Protein AF-A0A7C2R190-F1 (afdb_monomer)

Sequence (238 aa):
MNPDLSAFLRHWPYEPGEIKARKIRDAQGEEKLQMRVDLGVLQMEMRGRPDGQRPFGYESYCDYHQARLERYVEEHGDGSGFVLSPEECSQLRLESLQYYYRYLSLYALADYGGVCRDTEHNLALFDLVRTYADEEEDRFLLEQYRPYVIMMHTRARAHLRLKDQEAHKALEDLIAGINRIQAFFEEMGQRSLSEECEEVALLREMAEEILRAVPQDPLGPLRDEMKAAVAREDYERA

Radius of gyration: 20.57 Å; Cα contacts (8 Å, |Δi|>4): 273; chains: 1; bounding box: 54×33×54 Å

Nearest PDB structures (foldseek):
  5mgx-assembly3_G  TM=4.218E-01  e=1.147E+00  Homo sapiens
  2yhc-assembly1_A  TM=4.557E-01  e=8.214E+00  Escherichia coli BL21(DE3)
  6xns-assembly2_E  TM=3.908E-01  e=7.829E+00  synthetic construct
  7ue2-assembly1_A  TM=3.391E-01  e=9.486E+00  synthetic construct

pLDDT: mean 91.92, std 11.65, range [36.28, 98.88]

Mean predicted aligned error: 5.35 Å

Solvent-accessible surface area (backbone atoms only — not comparable to full-atom values): 13296 Å² total; per-residue (Å²): 132,81,86,73,53,64,70,64,46,70,79,54,72,63,53,93,96,54,86,48,49,50,80,48,62,52,98,86,64,50,65,31,38,35,34,55,42,86,95,50,69,52,72,28,43,76,60,77,31,35,84,68,56,47,53,98,77,26,55,32,63,57,55,43,51,51,58,49,48,52,53,45,22,73,75,66,76,49,61,88,84,56,67,35,52,72,67,56,51,49,53,45,51,58,47,44,54,44,36,47,59,48,25,55,36,26,49,71,68,68,37,27,71,57,19,33,56,36,30,52,50,42,52,54,42,44,53,51,35,48,74,23,35,69,50,72,67,63,29,48,68,57,56,81,49,46,50,55,43,47,38,54,27,28,53,24,50,25,52,53,27,48,75,71,70,33,58,69,59,18,46,52,44,36,49,52,38,43,52,51,44,42,49,51,24,48,75,70,72,38,53,75,57,45,77,73,31,64,49,48,52,54,46,50,53,54,46,52,53,51,61,69,74,45,76,65,87,90,45,54,69,60,54,52,50,44,47,54,75,58,55,79,78,71,80,87,85,120

Secondary structure (DSSP, 8-state):
-----HHHHHTS---TT---EEEEE-TTS-EEEEEEETTEEEEEESSSSTT---GGGSSSHHHHHHHHHHHHHHHHSSSTT--B-HHHHHHHHHHHHHHHHHHHHHHHTT-HHHHHHHHHHHHHHHHHHHHHBSSHHHHHHTGGGHHHHHHHHHHHHHHHHHHTT-HHHHHHHHHHHHHHHHHHHHHTT-HHHHHS-HHHHHHHHHHHHHHHHS-STTTHHHHHHHHHHH-TT-SS--

Foldseek 3Di:
DPPDCPVVCVVPDDDPPDWDKDWDADPVRAIWIWTDDHPDIQIFHLDFQGVCDQVVNHSALLRVLVVVQVVVCVVPVHNQPAADEPVSLVRLVVSLVSLVSNLVNCVSVLVLVSVLVSLVVNVSSLVSQLRHYPDNCSNCVSLVCNLVSLLSNLVSVLSVCVVVVNLLVNLVSLLVSLVVLQVSCVVVVNNVVSLVDPSSVVSLVVNVVSCVVDDCPPCVVSVVSSCVSNVVVDDPPD

Structure (mmCIF, N/CA/C/O backbone):
data_AF-A0A7C2R190-F1
#
_entry.id   AF-A0A7C2R190-F1
#
loop_
_atom_site.group_PDB
_atom_site.id
_atom_site.type_symbol
_atom_site.label_atom_id
_atom_site.label_alt_id
_atom_site.label_comp_id
_atom_site.label_asym_id
_atom_site.label_entity_id
_atom_site.label_seq_id
_atom_site.pdbx_PDB_ins_code
_atom_site.Cartn_x
_atom_site.Cartn_y
_atom_site.Cartn_z
_atom_site.occupancy
_atom_site.B_iso_or_equiv
_atom_site.auth_seq_id
_atom_site.auth_comp_id
_atom_site.auth_asym_id
_atom_site.auth_atom_id
_atom_site.pdbx_PDB_model_num
ATOM 1 N N . MET A 1 1 ? -30.111 5.037 -20.163 1.00 67.94 1 MET A N 1
ATOM 2 C CA . MET A 1 1 ? -29.630 5.365 -18.803 1.00 67.94 1 MET A CA 1
ATOM 3 C C . MET A 1 1 ? -29.494 6.879 -18.733 1.00 67.94 1 MET A C 1
ATOM 5 O O . MET A 1 1 ? -29.003 7.444 -19.701 1.00 67.94 1 MET A O 1
ATOM 9 N N . ASN A 1 2 ? -29.992 7.536 -17.684 1.00 85.38 2 ASN A N 1
ATOM 10 C CA . ASN A 1 2 ? -29.771 8.974 -17.500 1.00 85.38 2 ASN A CA 1
ATOM 11 C C . ASN A 1 2 ? -28.352 9.162 -16.922 1.00 85.38 2 ASN A C 1
ATOM 13 O O . ASN A 1 2 ? -28.101 8.586 -15.864 1.00 85.38 2 ASN A O 1
ATOM 17 N N . PRO A 1 3 ? -27.431 9.888 -17.585 1.00 88.31 3 PRO A N 1
ATOM 18 C CA . PRO A 1 3 ? -26.078 10.107 -17.067 1.00 88.31 3 PRO A CA 1
ATOM 19 C C . PRO A 1 3 ? -26.035 11.088 -15.882 1.00 88.31 3 PRO A C 1
ATOM 21 O O . PRO A 1 3 ? -24.983 11.252 -15.271 1.00 88.31 3 PRO A O 1
ATOM 24 N N . ASP A 1 4 ? -27.152 11.748 -15.553 1.00 92.06 4 ASP A N 1
ATOM 25 C CA . ASP A 1 4 ? -27.240 12.676 -14.428 1.00 92.06 4 ASP A CA 1
ATOM 26 C C . ASP A 1 4 ? -27.098 11.959 -13.073 1.00 92.06 4 ASP A C 1
ATOM 28 O O . ASP A 1 4 ? -28.008 11.276 -12.592 1.00 92.06 4 ASP A O 1
ATOM 32 N N . LEU A 1 5 ? -25.950 12.170 -12.426 1.00 91.38 5 LEU A N 1
ATOM 33 C CA . LEU A 1 5 ? -25.636 11.630 -11.104 1.00 91.38 5 LEU A CA 1
ATOM 34 C C . LEU A 1 5 ? -26.300 12.408 -9.956 1.00 91.38 5 LEU A C 1
ATOM 36 O O . LEU A 1 5 ? -26.247 11.955 -8.813 1.00 91.38 5 LEU A O 1
ATOM 40 N N . SER A 1 6 ? -26.953 13.548 -10.209 1.00 92.19 6 SER A N 1
ATOM 41 C CA . SER A 1 6 ? -27.439 14.461 -9.162 1.00 92.19 6 SER A CA 1
ATOM 42 C C . SER A 1 6 ? -28.373 13.786 -8.160 1.00 92.19 6 SER A C 1
ATOM 44 O O . SER A 1 6 ? -28.289 14.033 -6.957 1.00 92.19 6 SER A O 1
ATOM 46 N N . ALA A 1 7 ? -29.272 12.919 -8.634 1.00 90.81 7 ALA A N 1
ATOM 47 C CA . ALA A 1 7 ? -30.160 12.171 -7.750 1.00 90.81 7 ALA A CA 1
ATOM 48 C C . ALA A 1 7 ? -29.370 11.224 -6.840 1.00 90.81 7 ALA A C 1
ATOM 50 O O . ALA A 1 7 ? -29.611 11.198 -5.639 1.00 90.81 7 ALA A O 1
ATOM 51 N N . PHE A 1 8 ? -28.404 10.493 -7.388 1.00 88.88 8 PHE A N 1
ATOM 52 C CA . PHE A 1 8 ? -27.569 9.566 -6.633 1.00 88.88 8 PHE A CA 1
ATOM 53 C C . PHE A 1 8 ? -26.696 10.293 -5.596 1.00 88.88 8 PHE A C 1
ATOM 55 O O . PHE A 1 8 ? -26.685 9.905 -4.429 1.00 88.88 8 PHE A O 1
ATOM 62 N N . LEU A 1 9 ? -26.051 11.399 -5.984 1.00 93.25 9 LEU A N 1
ATOM 63 C CA . LEU A 1 9 ? -25.170 12.174 -5.103 1.00 93.25 9 LEU A CA 1
ATOM 64 C C . LEU A 1 9 ? -25.923 12.868 -3.956 1.00 93.25 9 LEU A C 1
ATOM 66 O O . LEU A 1 9 ? -25.390 12.963 -2.854 1.00 93.25 9 LEU A O 1
ATOM 70 N N . ARG A 1 10 ? -27.180 13.298 -4.159 1.00 92.19 10 ARG A N 1
ATOM 71 C CA . ARG A 1 10 ? -28.007 13.879 -3.080 1.00 92.19 10 ARG A CA 1
ATOM 72 C C . ARG A 1 10 ? -28.320 12.894 -1.953 1.00 92.19 10 ARG A C 1
ATOM 74 O O . ARG A 1 10 ? -28.445 13.314 -0.809 1.00 92.19 10 ARG A O 1
ATOM 81 N N . HIS A 1 11 ? -28.451 11.605 -2.264 1.00 91.81 11 HIS A N 1
ATOM 82 C CA . HIS A 1 11 ? -28.732 10.572 -1.259 1.00 91.81 11 HIS A CA 1
ATOM 83 C C . HIS A 1 11 ? -27.471 10.080 -0.543 1.00 91.81 11 HIS A C 1
ATOM 85 O O . HIS A 1 11 ? -27.572 9.336 0.431 1.00 91.81 11 HIS A O 1
ATOM 91 N N . TRP A 1 12 ? -26.288 10.470 -1.019 1.00 94.62 12 TRP A N 1
ATOM 92 C CA . TRP A 1 12 ? -25.020 10.096 -0.412 1.00 94.62 12 TRP A CA 1
ATOM 93 C C . TRP A 1 12 ? -24.075 11.305 -0.382 1.00 94.62 12 TRP A C 1
ATOM 95 O O . TRP A 1 12 ? -23.199 11.439 -1.242 1.00 94.62 12 TRP A O 1
ATOM 105 N N . PRO A 1 13 ? -24.284 12.236 0.567 1.00 92.19 13 PRO A N 1
ATOM 106 C CA . PRO A 1 13 ? -23.511 13.470 0.637 1.00 92.19 13 PRO A CA 1
ATOM 107 C C . PRO A 1 13 ? -22.033 13.188 0.926 1.00 92.19 13 PRO A C 1
ATOM 109 O O . PRO A 1 13 ? -21.695 12.254 1.659 1.00 92.19 13 PRO A O 1
ATOM 112 N N . TYR A 1 14 ? -21.171 14.012 0.329 1.00 93.19 14 TYR A N 1
ATOM 113 C CA . TYR A 1 14 ? -19.740 14.026 0.620 1.00 93.19 14 TYR A CA 1
ATOM 114 C C . TYR A 1 14 ? -19.494 14.743 1.948 1.00 93.19 14 TYR A C 1
ATOM 116 O O . TYR A 1 14 ? -20.124 15.767 2.214 1.00 93.19 14 TYR A O 1
ATOM 124 N N . GLU A 1 15 ? -18.587 14.204 2.757 1.00 92.94 15 GLU A N 1
ATOM 125 C CA . GLU A 1 15 ? -18.172 14.780 4.035 1.00 92.94 15 GLU A CA 1
ATOM 126 C C . GLU A 1 15 ? -16.652 14.982 4.005 1.00 92.94 15 GLU A C 1
ATOM 128 O O . GLU A 1 15 ? -15.908 14.001 3.951 1.00 92.94 15 GLU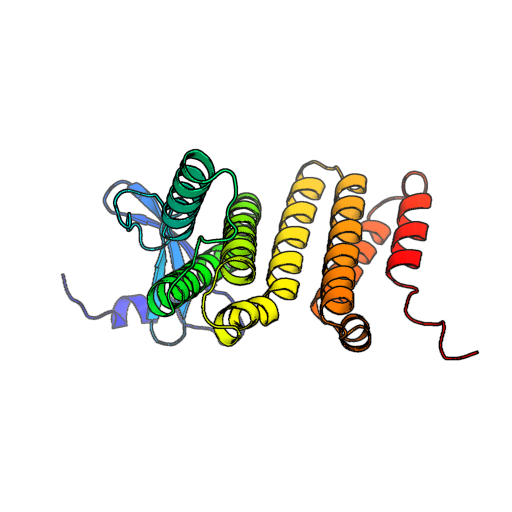 A O 1
ATOM 133 N N . PRO A 1 16 ? -16.173 16.240 3.968 1.00 90.81 16 PRO A N 1
ATOM 134 C CA . PRO A 1 16 ? -14.744 16.527 3.969 1.00 90.81 16 PRO A CA 1
ATOM 135 C C . PRO A 1 16 ? -14.052 15.926 5.195 1.00 90.81 16 PRO A C 1
ATOM 137 O O . PRO A 1 16 ? -14.497 16.132 6.320 1.00 90.81 16 PRO A O 1
ATOM 140 N N . GLY A 1 17 ? -12.944 15.218 4.972 1.00 89.25 17 GLY A N 1
ATOM 141 C CA . GLY A 1 17 ? -12.160 14.581 6.035 1.00 89.25 17 GLY A CA 1
ATOM 142 C C . GLY A 1 17 ? -12.630 13.179 6.431 1.00 89.25 17 GLY A C 1
ATOM 143 O O . GLY A 1 17 ? -11.897 12.486 7.128 1.00 89.25 17 GLY A O 1
ATOM 144 N N . GLU A 1 18 ? -13.789 12.720 5.948 1.00 91.81 18 GLU A N 1
ATOM 145 C CA . GLU A 1 18 ? -14.294 11.375 6.231 1.00 91.81 18 GLU A CA 1
ATOM 146 C C . GLU A 1 18 ? -14.277 10.477 4.990 1.00 91.81 18 GLU A C 1
ATOM 148 O O . GLU A 1 18 ? -14.779 10.819 3.916 1.00 91.81 18 GLU A O 1
ATOM 153 N N . ILE A 1 19 ? -13.737 9.265 5.148 1.00 94.19 19 ILE A N 1
ATOM 154 C CA . ILE A 1 19 ? -13.786 8.244 4.101 1.00 94.19 19 ILE A CA 1
ATOM 155 C C . ILE A 1 19 ? -15.154 7.575 4.120 1.00 94.19 19 ILE A C 1
ATOM 157 O O . ILE A 1 19 ? -15.430 6.679 4.917 1.00 94.19 19 ILE A O 1
ATOM 161 N N . LYS A 1 20 ? -16.013 7.976 3.183 1.00 95.94 20 LYS A N 1
ATOM 162 C CA . LYS A 1 20 ? -17.299 7.318 2.951 1.00 95.94 20 LYS A CA 1
ATOM 163 C C . LYS A 1 20 ? -17.175 6.233 1.898 1.00 95.94 20 LYS A C 1
ATOM 165 O O . LYS A 1 20 ? -17.139 6.517 0.702 1.00 95.94 20 LYS A O 1
ATOM 170 N N . ALA A 1 21 ? -17.201 4.985 2.349 1.00 97.69 21 ALA A N 1
ATOM 171 C CA . ALA A 1 21 ? -17.225 3.812 1.491 1.00 97.69 21 ALA A CA 1
ATOM 172 C C . ALA A 1 21 ? -18.427 2.907 1.792 1.00 97.69 21 ALA A C 1
ATOM 174 O O . ALA A 1 21 ? -18.996 2.944 2.882 1.00 97.69 21 ALA A O 1
ATOM 175 N N . ARG A 1 22 ? -18.834 2.093 0.814 1.00 97.56 22 ARG A N 1
ATOM 176 C CA . ARG A 1 22 ? -19.844 1.038 0.994 1.00 97.56 22 ARG A CA 1
ATOM 177 C C . ARG A 1 22 ? -19.672 -0.085 -0.019 1.00 97.56 22 ARG A C 1
ATOM 179 O O . ARG A 1 22 ? -19.179 0.144 -1.120 1.00 97.56 22 ARG A O 1
ATOM 186 N N . LYS A 1 23 ? -20.172 -1.271 0.320 1.00 98.00 23 LYS A N 1
ATOM 187 C CA . LYS A 1 23 ? -20.330 -2.389 -0.617 1.00 98.00 23 LYS A CA 1
ATOM 188 C C . LYS A 1 23 ? -21.720 -2.342 -1.249 1.00 98.00 23 LYS A C 1
ATOM 190 O O . LYS A 1 23 ? -22.705 -2.081 -0.558 1.00 98.00 23 LYS A O 1
ATOM 195 N N . ILE A 1 24 ? -21.804 -2.586 -2.550 1.00 97.06 24 ILE A N 1
ATOM 196 C CA . ILE A 1 24 ? -23.062 -2.731 -3.293 1.00 97.06 24 ILE A CA 1
ATOM 197 C C . ILE A 1 24 ? -23.033 -4.026 -4.106 1.00 97.06 24 ILE A C 1
ATOM 199 O O . ILE A 1 24 ? -21.975 -4.626 -4.271 1.00 97.06 24 ILE A O 1
ATOM 203 N N . ARG A 1 25 ? -24.180 -4.432 -4.652 1.00 97.50 25 ARG A N 1
ATOM 204 C CA . ARG A 1 25 ? -24.244 -5.456 -5.701 1.00 97.50 25 ARG A CA 1
ATOM 205 C C . ARG A 1 25 ? -24.613 -4.808 -7.024 1.00 97.50 25 ARG A C 1
ATOM 207 O O . ARG A 1 25 ? -25.490 -3.942 -7.047 1.00 97.50 25 ARG A O 1
ATOM 214 N N . ASP A 1 26 ? -23.934 -5.199 -8.094 1.00 94.00 26 ASP A N 1
ATOM 215 C CA . ASP A 1 26 ? -24.280 -4.764 -9.445 1.00 94.00 26 ASP A CA 1
ATOM 216 C C . ASP A 1 26 ? -25.489 -5.537 -10.009 1.00 94.00 26 ASP A C 1
ATOM 218 O O . ASP A 1 26 ? -26.138 -6.326 -9.315 1.00 94.00 26 ASP A O 1
ATOM 222 N N . ALA A 1 27 ? -25.822 -5.295 -11.280 1.00 93.12 27 ALA A N 1
ATOM 223 C CA . ALA A 1 27 ? -26.949 -5.949 -11.949 1.00 93.12 27 ALA A CA 1
ATOM 224 C C . ALA A 1 27 ? -26.751 -7.465 -12.139 1.00 93.12 27 ALA A C 1
ATOM 226 O O . ALA A 1 27 ? -27.723 -8.184 -12.368 1.00 93.12 27 ALA A O 1
ATOM 227 N N . GLN A 1 28 ? -25.511 -7.943 -12.056 1.00 94.50 28 GLN A N 1
ATOM 228 C CA . GLN A 1 28 ? -25.122 -9.344 -12.155 1.00 94.50 28 GLN A CA 1
ATOM 229 C C . GLN A 1 28 ? -25.065 -10.014 -10.771 1.00 94.50 28 GLN A C 1
ATOM 231 O O . GLN A 1 28 ? -24.950 -11.233 -10.687 1.00 94.50 28 GLN A O 1
ATOM 236 N N . GLY A 1 29 ? -25.220 -9.240 -9.691 1.00 94.69 29 GLY A N 1
ATOM 237 C CA . GLY A 1 29 ? -25.168 -9.714 -8.310 1.00 94.69 29 GLY A CA 1
ATOM 238 C C . GLY A 1 29 ? -23.763 -9.706 -7.706 1.00 94.69 29 GLY A C 1
ATOM 239 O O . GLY A 1 29 ? -23.618 -10.070 -6.532 1.00 94.69 29 GLY A O 1
ATOM 240 N N . GLU A 1 30 ? -22.760 -9.255 -8.460 1.00 96.12 30 GLU A N 1
ATOM 241 C CA . GLU A 1 30 ? -21.365 -9.200 -8.031 1.00 96.12 30 GLU A CA 1
ATOM 242 C C . GLU A 1 30 ? -21.143 -8.035 -7.065 1.00 96.12 30 GLU A C 1
ATOM 244 O O . GLU A 1 30 ? -21.700 -6.944 -7.223 1.00 96.12 30 GLU A O 1
ATOM 249 N N . GLU A 1 31 ? -20.337 -8.273 -6.028 1.00 97.81 31 GLU A N 1
ATOM 250 C CA . GLU A 1 31 ? -20.018 -7.248 -5.035 1.00 97.81 31 GLU A CA 1
ATOM 251 C C . GLU A 1 31 ? -19.071 -6.200 -5.636 1.00 97.81 31 GLU A C 1
ATOM 253 O O . GLU A 1 31 ? -18.028 -6.541 -6.196 1.00 97.81 31 GLU A O 1
ATOM 258 N N . LYS A 1 32 ? -19.417 -4.918 -5.488 1.00 98.31 32 LYS A N 1
ATOM 259 C CA . LYS A 1 32 ? -18.572 -3.772 -5.849 1.00 98.31 32 LYS A CA 1
ATOM 260 C C . LYS A 1 32 ? -18.334 -2.896 -4.634 1.00 98.31 32 LYS A C 1
ATOM 262 O O . LYS A 1 32 ? -19.196 -2.779 -3.758 1.00 98.31 32 LYS A O 1
ATOM 267 N N . LEU A 1 33 ? -17.202 -2.209 -4.632 1.00 98.56 33 LEU A N 1
ATOM 268 C CA . LEU A 1 33 ? -16.898 -1.168 -3.667 1.00 98.56 33 LEU A CA 1
ATOM 269 C C . LEU A 1 33 ? -17.267 0.190 -4.251 1.00 98.56 33 LEU A C 1
ATOM 271 O O . LEU A 1 33 ? -16.952 0.477 -5.401 1.00 98.56 33 LEU A O 1
ATOM 275 N N . GLN A 1 34 ? -17.908 1.044 -3.465 1.00 98.06 34 GLN A N 1
ATOM 276 C CA . GLN A 1 34 ? -18.093 2.445 -3.809 1.00 98.06 34 GLN A CA 1
ATOM 277 C C . GLN A 1 34 ? -17.410 3.334 -2.778 1.00 98.06 34 GLN A C 1
ATOM 279 O O . GLN A 1 34 ? -17.550 3.092 -1.582 1.00 98.06 34 GLN A O 1
ATOM 284 N N . MET A 1 35 ? -16.750 4.389 -3.248 1.00 97.81 35 MET A N 1
ATOM 285 C CA . MET A 1 35 ? -16.171 5.458 -2.436 1.00 97.81 35 MET A CA 1
ATOM 286 C C . MET A 1 35 ? -16.773 6.796 -2.856 1.00 97.81 35 MET A C 1
ATOM 288 O O . MET A 1 35 ? -16.804 7.122 -4.045 1.00 97.81 35 MET A O 1
ATOM 292 N N . ARG A 1 36 ? -17.237 7.590 -1.892 1.00 96.94 36 ARG A N 1
ATOM 293 C CA . ARG A 1 36 ? -17.676 8.963 -2.132 1.00 96.94 36 ARG A CA 1
ATOM 294 C C . ARG A 1 36 ? -16.460 9.887 -2.150 1.00 96.94 36 ARG A C 1
ATOM 296 O O . ARG A 1 36 ? -15.729 9.968 -1.172 1.00 96.94 36 ARG A O 1
ATOM 303 N N . VAL A 1 37 ? -16.282 10.595 -3.261 1.00 95.19 37 VAL A N 1
ATOM 304 C CA . VAL A 1 37 ? -15.313 11.696 -3.422 1.00 95.19 37 VAL A CA 1
ATOM 305 C C . VAL A 1 37 ? -16.076 13.013 -3.546 1.00 95.19 37 VAL A C 1
ATOM 307 O O . VAL A 1 37 ? -17.293 12.966 -3.609 1.00 95.19 37 VAL A O 1
ATOM 310 N N . ASP A 1 38 ? -15.433 14.178 -3.590 1.00 91.81 38 ASP A N 1
ATOM 311 C CA . ASP A 1 38 ? -16.130 15.482 -3.572 1.00 91.81 38 ASP A CA 1
ATOM 312 C C . ASP A 1 38 ? -17.249 15.592 -4.636 1.00 91.81 38 ASP A C 1
ATOM 314 O O . ASP A 1 38 ? -18.456 15.552 -4.347 1.00 91.81 38 ASP A O 1
ATOM 318 N N . LEU A 1 39 ? -16.857 15.564 -5.910 1.00 92.62 39 LEU A N 1
ATOM 319 C CA . LEU A 1 39 ? -17.765 15.764 -7.043 1.00 92.62 39 LEU A CA 1
ATOM 320 C C . LEU A 1 39 ? -18.245 14.461 -7.701 1.00 92.62 39 LEU A C 1
ATOM 322 O O . LEU A 1 39 ? -18.794 14.489 -8.800 1.00 92.62 39 LEU A O 1
ATOM 326 N N . GLY A 1 40 ? -18.064 13.306 -7.053 1.00 95.00 40 GLY A N 1
ATOM 327 C CA . GLY A 1 40 ? -18.484 12.038 -7.647 1.00 95.00 40 GLY A CA 1
ATOM 328 C C . GLY A 1 40 ? -18.394 10.818 -6.742 1.00 95.00 40 GLY A C 1
ATOM 329 O O . GLY A 1 40 ? -18.306 10.905 -5.517 1.00 95.00 40 GLY A O 1
ATOM 330 N N . VAL A 1 41 ? -18.433 9.651 -7.372 1.00 95.94 41 VAL A N 1
ATOM 331 C CA . VAL A 1 41 ? -18.264 8.358 -6.715 1.00 95.94 41 VAL A CA 1
ATOM 332 C C . VAL A 1 41 ? -17.334 7.508 -7.557 1.00 95.94 41 VAL A C 1
ATOM 334 O O . VAL A 1 41 ? -17.506 7.418 -8.771 1.00 95.94 41 VAL A O 1
ATOM 337 N N . LEU A 1 42 ? -16.372 6.874 -6.897 1.00 97.19 42 LEU A N 1
ATOM 338 C CA . LEU A 1 42 ? -15.581 5.805 -7.485 1.00 97.19 42 LEU A CA 1
ATOM 339 C C . LEU A 1 42 ? -16.324 4.499 -7.240 1.00 97.19 42 LEU A C 1
ATOM 341 O O . LEU A 1 42 ? -16.714 4.225 -6.106 1.00 97.19 42 LEU A O 1
ATOM 345 N N . GLN A 1 43 ? -16.523 3.703 -8.284 1.00 97.69 43 GLN A N 1
ATOM 346 C CA . GLN A 1 43 ? -16.986 2.328 -8.158 1.00 97.69 43 GLN A CA 1
ATOM 347 C C . GLN A 1 43 ? -15.866 1.410 -8.626 1.00 97.69 43 GLN A C 1
ATOM 349 O O . GLN A 1 43 ? -15.362 1.583 -9.730 1.00 97.69 43 GLN A O 1
ATOM 354 N N . MET A 1 44 ? -15.482 0.468 -7.775 1.00 98.50 44 MET A N 1
ATOM 355 C CA . MET A 1 44 ? -14.321 -0.387 -7.962 1.00 98.50 44 MET A CA 1
ATOM 356 C C . MET A 1 44 ? -14.691 -1.860 -7.803 1.00 98.50 44 MET A C 1
ATOM 358 O O . MET A 1 44 ? -15.574 -2.220 -7.017 1.00 98.50 44 MET A O 1
ATOM 362 N N . GLU A 1 45 ? -13.972 -2.715 -8.517 1.00 98.44 45 GLU A N 1
ATOM 363 C CA . GLU A 1 45 ? -13.989 -4.157 -8.315 1.00 98.44 45 GLU A CA 1
ATOM 364 C C . GLU A 1 45 ? -13.424 -4.527 -6.942 1.00 98.44 45 GLU A C 1
ATOM 366 O O . GLU A 1 45 ? -12.431 -3.956 -6.482 1.00 98.44 45 GLU A O 1
ATOM 371 N N . MET A 1 46 ? -14.022 -5.528 -6.292 1.00 97.94 46 MET A N 1
ATOM 372 C CA . MET A 1 46 ? -13.553 -6.026 -4.990 1.00 97.94 46 MET A CA 1
ATOM 373 C C . MET A 1 46 ? -12.229 -6.803 -5.075 1.00 97.94 46 MET A C 1
ATOM 375 O O . MET A 1 46 ? -11.532 -6.955 -4.067 1.00 97.94 46 MET A O 1
ATOM 379 N N . ARG A 1 47 ? -11.907 -7.334 -6.259 1.00 96.06 47 ARG A N 1
ATOM 380 C CA . ARG A 1 47 ? -10.731 -8.162 -6.564 1.00 96.06 47 ARG A CA 1
ATOM 381 C C . ARG A 1 47 ? -10.194 -7.805 -7.947 1.00 96.06 47 ARG A C 1
ATOM 383 O O . ARG A 1 47 ? -10.909 -7.189 -8.730 1.00 96.06 47 ARG A O 1
ATOM 390 N N . GLY A 1 48 ? -8.960 -8.200 -8.243 1.00 96.31 48 GLY A N 1
ATOM 391 C CA . GLY A 1 48 ? -8.293 -7.793 -9.475 1.00 96.31 48 GLY A CA 1
ATOM 392 C C . GLY A 1 48 ? -7.938 -6.313 -9.475 1.00 96.31 48 GLY A C 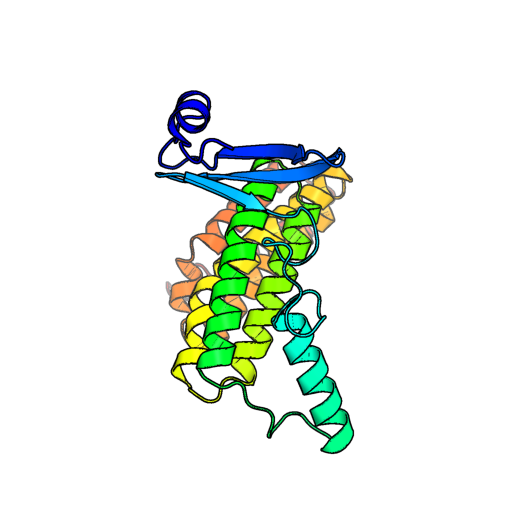1
ATOM 393 O O . GLY A 1 48 ? -7.912 -5.672 -8.418 1.00 96.31 48 GLY A O 1
ATOM 394 N N . ARG A 1 49 ? -7.728 -5.743 -10.659 1.00 97.50 49 ARG A N 1
ATOM 395 C CA . ARG A 1 49 ? -7.544 -4.301 -10.816 1.00 97.50 49 ARG A CA 1
ATOM 396 C C . ARG A 1 49 ? -8.843 -3.536 -10.504 1.00 97.50 49 ARG A C 1
ATOM 398 O O . ARG A 1 49 ? -9.911 -3.965 -10.943 1.00 97.50 49 ARG A O 1
ATOM 405 N N . PRO A 1 50 ? -8.801 -2.421 -9.746 1.00 98.44 50 PRO A N 1
ATOM 406 C CA . PRO A 1 50 ? -10.008 -1.735 -9.276 1.00 98.44 50 PRO A CA 1
ATOM 407 C C . PRO A 1 50 ? -10.974 -1.260 -10.370 1.00 98.44 50 PRO A C 1
ATOM 409 O O . PRO A 1 50 ? -12.175 -1.254 -10.128 1.00 98.44 50 PRO A O 1
ATOM 412 N N . ASP A 1 51 ? -10.497 -0.891 -11.559 1.00 97.75 51 ASP A N 1
ATOM 413 C CA . ASP A 1 51 ? -11.340 -0.502 -12.705 1.00 97.75 51 ASP A CA 1
ATOM 414 C C . ASP A 1 51 ? -11.896 -1.698 -13.511 1.00 97.75 51 ASP A C 1
ATOM 416 O O . ASP A 1 51 ? -12.630 -1.501 -14.481 1.00 97.75 51 ASP A O 1
ATOM 420 N N . GLY A 1 52 ? -11.544 -2.932 -13.133 1.00 97.06 52 GLY A N 1
ATOM 421 C CA . GLY A 1 52 ? -11.938 -4.165 -13.816 1.00 97.06 52 GLY A CA 1
ATOM 422 C C . GLY A 1 52 ? -11.256 -4.401 -15.165 1.00 97.06 52 GLY A C 1
ATOM 423 O O . GLY A 1 52 ? -11.598 -5.362 -15.859 1.00 97.06 52 GLY A O 1
ATOM 424 N N . GLN A 1 53 ? -10.302 -3.554 -15.562 1.00 97.69 53 GLN A N 1
ATOM 425 C CA . GLN A 1 53 ? -9.551 -3.741 -16.800 1.00 97.69 53 GLN A CA 1
ATOM 426 C C . GLN A 1 53 ? -8.510 -4.853 -16.662 1.00 97.69 53 GLN A C 1
ATOM 428 O O . GLN A 1 53 ? -8.054 -5.180 -15.570 1.00 97.69 53 GLN A O 1
ATOM 433 N N . ARG A 1 54 ? -8.120 -5.422 -17.807 1.00 98.00 54 ARG A N 1
ATOM 434 C CA . ARG A 1 54 ? -7.091 -6.463 -17.907 1.00 98.00 54 ARG A CA 1
ATOM 435 C C . ARG A 1 54 ? -6.025 -6.074 -18.935 1.00 98.00 54 ARG A C 1
ATOM 437 O O . ARG A 1 54 ? -6.118 -6.511 -20.090 1.00 98.00 54 ARG A O 1
ATOM 444 N N . PRO A 1 55 ? -5.068 -5.197 -18.580 1.00 97.00 55 PRO A N 1
ATOM 445 C CA . PRO A 1 55 ? -4.079 -4.690 -19.527 1.00 97.00 55 PRO A CA 1
ATOM 446 C C . PRO A 1 55 ? -3.242 -5.842 -20.089 1.00 97.00 55 PRO A C 1
ATOM 448 O O . PRO A 1 55 ? -2.727 -6.677 -19.351 1.00 97.00 55 PRO A O 1
ATOM 451 N N . PHE A 1 56 ? -3.166 -5.932 -21.419 1.00 97.44 56 PHE A N 1
ATOM 452 C CA . PHE A 1 56 ? -2.475 -7.017 -22.132 1.00 97.44 56 PHE A CA 1
ATOM 453 C C . PHE A 1 56 ? -2.919 -8.441 -21.722 1.00 97.44 56 PHE A C 1
ATOM 455 O O . PHE A 1 56 ? -2.174 -9.400 -21.903 1.00 97.44 56 PHE A O 1
ATOM 462 N N . GLY A 1 57 ? -4.134 -8.596 -21.174 1.00 97.75 57 GLY A N 1
ATOM 463 C CA . GLY A 1 57 ? -4.667 -9.871 -20.672 1.00 97.75 57 GLY A CA 1
ATOM 464 C C . GLY A 1 57 ? -4.268 -10.227 -19.231 1.00 97.75 57 GLY A C 1
ATOM 465 O O . GLY A 1 57 ? -4.801 -11.194 -18.674 1.00 97.75 57 GLY A O 1
ATOM 466 N N . TYR A 1 58 ? -3.396 -9.439 -18.604 1.00 98.25 58 TYR A N 1
ATOM 467 C CA . TYR A 1 58 ? -2.983 -9.603 -17.209 1.00 98.25 58 TYR A CA 1
ATOM 468 C C . TYR A 1 58 ? -4.005 -8.984 -16.255 1.00 98.25 58 TYR A C 1
ATOM 470 O O . TYR A 1 58 ? -4.924 -8.286 -16.683 1.00 98.25 58 TYR A O 1
ATOM 478 N N . GLU A 1 59 ? -3.905 -9.309 -14.968 1.00 97.50 59 GLU A N 1
ATOM 479 C CA . GLU A 1 59 ? -4.781 -8.728 -13.949 1.00 97.50 59 GLU A CA 1
ATOM 480 C C . GLU A 1 59 ? -4.486 -7.234 -13.755 1.00 97.50 59 GLU A C 1
ATOM 482 O O . GLU A 1 59 ? -5.427 -6.452 -13.674 1.00 97.50 59 GLU A O 1
ATOM 487 N N . SER A 1 60 ? -3.216 -6.827 -13.803 1.00 98.44 60 SER A N 1
ATOM 488 C CA . SER A 1 60 ? -2.766 -5.441 -13.647 1.00 98.44 60 SER A CA 1
ATOM 489 C C . SER A 1 60 ? -1.557 -5.113 -14.544 1.00 98.44 60 SER A C 1
ATOM 491 O O . SER A 1 60 ? -0.969 -6.002 -15.168 1.00 98.44 60 SER A O 1
ATOM 493 N N . TYR A 1 61 ? -1.172 -3.834 -14.631 1.00 98.62 61 TYR A N 1
ATOM 494 C CA . TYR A 1 61 ? 0.090 -3.435 -15.262 1.00 98.62 61 TYR A CA 1
ATOM 495 C C . TYR A 1 61 ? 1.281 -3.972 -14.469 1.00 98.62 61 TYR A C 1
ATOM 497 O O . TYR A 1 61 ? 2.241 -4.433 -15.085 1.00 98.62 61 TYR A O 1
ATOM 505 N N . CYS A 1 62 ? 1.223 -3.966 -13.130 1.00 98.56 62 CYS A N 1
ATOM 506 C CA . CYS A 1 62 ? 2.290 -4.539 -12.311 1.00 98.56 62 CYS A CA 1
ATOM 507 C C . CYS A 1 62 ? 2.525 -6.019 -12.656 1.00 98.56 62 CYS A C 1
ATOM 509 O O . CYS A 1 62 ? 3.659 -6.383 -12.968 1.00 98.56 62 CYS A O 1
ATOM 511 N N . ASP A 1 63 ? 1.463 -6.829 -12.747 1.00 98.50 63 ASP A N 1
ATOM 512 C CA . ASP A 1 63 ? 1.560 -8.249 -13.128 1.00 98.50 63 ASP A CA 1
ATOM 513 C C . ASP A 1 63 ? 2.138 -8.426 -14.539 1.00 98.50 63 ASP A C 1
ATOM 515 O O . ASP A 1 63 ? 2.970 -9.300 -14.788 1.00 98.50 63 ASP A O 1
ATOM 519 N N . TYR A 1 64 ? 1.715 -7.582 -15.487 1.00 98.62 64 TYR A N 1
ATOM 520 C CA . TYR A 1 64 ? 2.238 -7.606 -16.852 1.00 98.62 64 TYR A CA 1
ATOM 521 C C . TYR A 1 64 ? 3.747 -7.327 -16.895 1.00 98.62 64 TYR A C 1
ATOM 523 O O . TYR A 1 64 ? 4.493 -8.029 -17.585 1.00 98.62 64 TYR A O 1
ATOM 531 N N . HIS A 1 65 ? 4.210 -6.308 -16.169 1.00 98.62 65 HIS A N 1
ATOM 532 C CA . HIS A 1 65 ? 5.621 -5.935 -16.150 1.00 98.62 65 HIS A CA 1
ATOM 533 C C . HIS A 1 65 ? 6.477 -6.919 -15.347 1.00 98.62 65 HIS A C 1
ATOM 535 O O . HIS A 1 65 ? 7.595 -7.201 -15.773 1.00 98.62 65 HIS A O 1
ATOM 541 N N . GLN A 1 66 ? 5.950 -7.519 -14.276 1.00 98.31 66 GLN A N 1
ATOM 542 C CA . GLN A 1 66 ? 6.607 -8.628 -13.577 1.00 98.31 66 GLN A CA 1
ATOM 543 C C . GLN A 1 66 ? 6.801 -9.830 -14.508 1.00 98.31 66 GLN A C 1
ATOM 545 O O . GLN A 1 66 ? 7.922 -10.303 -14.666 1.00 98.31 66 GLN A O 1
ATOM 550 N N . ALA A 1 67 ? 5.768 -10.241 -15.249 1.00 98.31 67 ALA A N 1
ATOM 551 C CA . ALA A 1 67 ? 5.888 -11.330 -16.222 1.00 98.31 67 ALA A CA 1
ATOM 552 C C . ALA A 1 67 ? 6.821 -10.995 -17.405 1.00 98.31 67 ALA A C 1
ATOM 554 O O . ALA A 1 67 ? 7.363 -11.880 -18.074 1.00 98.31 67 ALA A O 1
ATOM 555 N N . ARG A 1 68 ? 6.999 -9.711 -17.740 1.00 98.31 68 ARG A N 1
ATOM 556 C CA . ARG A 1 68 ? 8.020 -9.282 -18.709 1.00 98.31 68 ARG A CA 1
ATOM 557 C C . ARG A 1 68 ? 9.426 -9.363 -18.133 1.00 98.31 68 ARG A C 1
ATOM 559 O O . ARG A 1 68 ? 10.316 -9.813 -18.846 1.00 98.31 68 ARG A O 1
ATOM 566 N N . LEU A 1 69 ? 9.608 -8.944 -16.885 1.00 98.38 69 LEU A N 1
ATOM 567 C CA . LEU A 1 69 ? 10.880 -9.039 -16.183 1.00 98.38 69 LEU A CA 1
ATOM 568 C C . LEU A 1 69 ? 11.312 -10.502 -16.030 1.00 98.38 69 LEU A C 1
ATOM 570 O O . LEU A 1 69 ? 12.449 -10.823 -16.346 1.00 98.38 69 LEU A O 1
ATOM 574 N N . GLU A 1 70 ? 10.406 -11.393 -15.626 1.00 98.06 70 GLU A N 1
ATOM 575 C CA . GLU A 1 70 ? 10.679 -12.833 -15.511 1.00 98.06 70 GLU A CA 1
ATOM 576 C C . GLU A 1 70 ? 11.203 -13.413 -16.829 1.00 98.06 70 GLU A C 1
ATOM 578 O O . GLU A 1 70 ? 12.282 -14.000 -16.858 1.00 98.06 70 GLU A O 1
ATOM 583 N N . ARG A 1 71 ? 10.508 -13.155 -17.945 1.00 98.12 71 ARG A N 1
ATOM 584 C CA . ARG A 1 71 ? 10.962 -13.587 -19.279 1.00 98.12 71 ARG A CA 1
ATOM 585 C C . ARG A 1 71 ? 12.307 -12.982 -19.670 1.00 98.12 71 ARG A C 1
ATOM 587 O O . ARG A 1 71 ? 13.147 -13.669 -20.239 1.00 98.12 71 ARG A O 1
ATOM 594 N N . TYR A 1 72 ? 12.529 -11.706 -19.355 1.00 98.06 72 TYR A N 1
ATOM 595 C CA . TYR A 1 72 ? 13.809 -11.055 -19.620 1.00 98.06 72 TYR A CA 1
ATOM 596 C C . TYR A 1 72 ? 14.950 -11.752 -18.866 1.00 98.06 72 TYR A C 1
ATOM 598 O O . TYR A 1 72 ? 15.981 -12.050 -19.466 1.00 98.06 72 TYR A O 1
ATOM 606 N N . VAL A 1 73 ? 14.747 -12.060 -17.581 1.00 97.94 73 VAL A N 1
ATOM 607 C CA . VAL A 1 73 ? 15.714 -12.771 -16.730 1.00 97.94 73 VAL A CA 1
ATOM 608 C C . VAL A 1 73 ? 15.962 -14.192 -17.238 1.00 97.94 73 VAL A C 1
ATOM 610 O O . VAL A 1 73 ? 17.109 -14.628 -17.265 1.00 97.94 73 VAL A O 1
ATOM 613 N N . GLU A 1 74 ? 14.929 -14.911 -17.682 1.00 97.75 74 GLU A N 1
ATOM 614 C CA . GLU A 1 74 ? 15.081 -16.244 -18.284 1.00 97.75 74 GLU A CA 1
ATOM 615 C C . GLU A 1 74 ? 15.967 -16.220 -19.541 1.00 97.75 74 GLU A C 1
ATOM 617 O O . GLU A 1 74 ? 16.762 -17.135 -19.760 1.00 97.75 74 GLU A O 1
ATOM 622 N N . GLU A 1 75 ? 15.858 -15.167 -20.352 1.00 97.38 75 GLU A N 1
ATOM 623 C CA . GLU A 1 75 ? 16.619 -15.011 -21.595 1.00 97.38 75 GLU A CA 1
ATOM 624 C C . GLU A 1 75 ? 18.042 -14.460 -21.379 1.00 97.38 75 GLU A C 1
ATOM 626 O O . GLU A 1 75 ? 18.963 -14.849 -22.101 1.00 97.38 75 GLU A O 1
ATOM 631 N N . HIS A 1 76 ? 18.242 -13.573 -20.396 1.00 96.38 76 HIS A N 1
ATOM 632 C CA . HIS A 1 76 ? 19.486 -12.801 -20.216 1.00 96.38 76 HIS A CA 1
ATOM 633 C C . HIS A 1 76 ? 20.283 -13.176 -18.955 1.00 96.38 76 HIS A C 1
ATOM 635 O O . HIS A 1 76 ? 21.426 -12.748 -18.802 1.00 96.38 76 HIS A O 1
ATOM 641 N N . GLY A 1 77 ? 19.715 -13.987 -18.060 1.00 96.50 77 GLY A N 1
ATOM 642 C CA . GLY A 1 77 ? 20.320 -14.446 -16.807 1.00 96.50 77 GLY A CA 1
ATOM 643 C C . GLY A 1 77 ? 20.083 -13.529 -15.601 1.00 96.50 77 GLY A C 1
ATOM 644 O O . GLY A 1 77 ? 20.049 -14.020 -14.473 1.00 96.50 77 GLY A O 1
ATOM 645 N N . ASP A 1 78 ? 19.882 -12.226 -15.816 1.00 95.25 78 ASP A N 1
ATOM 646 C CA . ASP A 1 78 ? 19.522 -11.253 -14.780 1.00 95.25 78 ASP A CA 1
ATOM 647 C C . ASP A 1 78 ? 18.643 -10.110 -15.328 1.00 95.25 78 ASP A C 1
ATOM 649 O O . ASP A 1 78 ? 18.334 -10.048 -16.519 1.00 95.25 78 ASP A O 1
ATOM 653 N N . GLY A 1 79 ? 18.192 -9.221 -14.436 1.00 94.50 79 GLY A N 1
ATOM 654 C CA . GLY A 1 79 ? 17.313 -8.095 -14.770 1.00 94.50 79 GLY A CA 1
ATOM 655 C C . GLY A 1 79 ? 18.041 -6.798 -15.140 1.00 94.50 79 GLY A C 1
ATOM 656 O O . GLY A 1 79 ? 17.380 -5.789 -15.353 1.00 94.50 79 GLY A O 1
ATOM 657 N N . SER A 1 80 ? 19.376 -6.774 -15.204 1.00 92.38 80 SER A N 1
ATOM 658 C CA . SER A 1 80 ? 20.159 -5.523 -15.240 1.00 92.38 80 SER A CA 1
ATOM 659 C C . SER A 1 80 ? 19.915 -4.639 -16.471 1.00 92.38 80 SER A C 1
ATOM 661 O O . SER A 1 80 ? 20.128 -3.432 -16.399 1.00 92.38 80 SER A O 1
ATOM 663 N N . GLY A 1 81 ? 19.456 -5.217 -17.586 1.00 94.88 81 GLY A N 1
ATOM 664 C CA . GLY A 1 81 ? 19.080 -4.476 -18.798 1.00 94.88 81 GLY A CA 1
ATOM 665 C C . GLY A 1 81 ? 17.572 -4.289 -18.996 1.00 94.88 81 GLY A C 1
ATOM 666 O O . GLY A 1 81 ? 17.162 -3.733 -20.014 1.00 94.88 81 GLY A O 1
ATOM 667 N N . PHE A 1 82 ? 16.741 -4.752 -18.058 1.00 98.06 82 PHE A N 1
ATOM 668 C CA . PHE A 1 82 ? 15.306 -4.497 -18.100 1.00 98.06 82 PHE A CA 1
ATOM 669 C C . PHE A 1 82 ? 15.027 -3.051 -17.684 1.00 98.06 82 PHE A C 1
ATOM 671 O O . PHE A 1 82 ? 15.526 -2.590 -16.659 1.00 98.06 82 PHE A O 1
ATOM 678 N N . VAL A 1 83 ? 14.210 -2.347 -18.466 1.00 98.00 83 VAL A N 1
ATOM 679 C CA . VAL A 1 83 ? 13.840 -0.956 -18.193 1.00 98.00 83 VAL A CA 1
ATOM 680 C C . VAL A 1 83 ? 12.345 -0.730 -18.383 1.00 98.00 83 VAL A C 1
ATOM 682 O O . VAL A 1 83 ? 11.712 -1.336 -19.254 1.00 98.00 83 VAL A O 1
ATOM 685 N N . LEU A 1 84 ? 11.798 0.163 -17.564 1.00 98.62 84 LEU A N 1
ATOM 686 C CA . LEU A 1 84 ? 10.463 0.728 -17.689 1.00 98.62 84 LEU A CA 1
ATOM 687 C C . LEU A 1 84 ? 10.587 2.147 -18.233 1.00 98.62 84 LEU A C 1
ATOM 689 O O . LEU A 1 84 ? 11.275 2.992 -17.660 1.00 98.62 84 LEU A O 1
ATOM 693 N N . SER A 1 85 ? 9.903 2.392 -19.341 1.00 98.44 85 SER A N 1
ATOM 694 C CA . SER A 1 85 ? 9.795 3.715 -19.946 1.00 98.44 85 SER A CA 1
ATOM 695 C C . SER A 1 85 ? 8.934 4.662 -19.094 1.00 98.44 85 SER A C 1
ATOM 697 O O . SER A 1 85 ? 8.082 4.196 -18.328 1.00 98.44 85 SER A O 1
ATOM 699 N N . PRO A 1 86 ? 9.052 5.990 -19.285 1.00 98.19 86 PRO A N 1
ATOM 700 C CA . PRO A 1 86 ? 8.246 6.969 -18.546 1.00 98.19 86 PRO A CA 1
ATOM 701 C C . PRO A 1 86 ? 6.727 6.771 -18.679 1.00 98.19 86 PRO A C 1
ATOM 703 O O . PRO A 1 86 ? 5.964 7.008 -17.740 1.00 98.19 86 PRO A O 1
ATOM 706 N N . GLU A 1 87 ? 6.265 6.290 -19.838 1.00 98.31 87 GLU A N 1
ATOM 707 C CA . GLU A 1 87 ? 4.852 5.969 -20.070 1.00 98.31 87 GLU A CA 1
ATOM 708 C C . GLU A 1 87 ? 4.399 4.756 -19.240 1.00 98.31 87 GLU A C 1
ATOM 710 O O . GLU A 1 87 ? 3.325 4.776 -18.640 1.00 98.31 87 GLU A O 1
ATOM 715 N N . GLU A 1 88 ? 5.230 3.719 -19.137 1.00 98.56 88 GLU A N 1
ATOM 716 C CA . GLU A 1 88 ? 4.944 2.536 -18.314 1.00 98.56 88 GLU A CA 1
ATOM 717 C C . GLU A 1 88 ? 4.955 2.894 -16.821 1.00 98.56 88 GLU A C 1
ATOM 719 O O . GLU A 1 88 ? 4.053 2.501 -16.077 1.00 98.56 88 GLU A O 1
ATOM 724 N N . CYS A 1 89 ? 5.903 3.732 -16.387 1.00 98.56 89 CYS A N 1
ATOM 725 C CA . CYS A 1 89 ? 5.919 4.301 -15.040 1.00 98.56 89 CYS A CA 1
ATOM 726 C C . CYS A 1 89 ? 4.642 5.110 -14.752 1.00 98.56 89 CYS A C 1
ATOM 728 O O . CYS A 1 89 ? 4.042 4.968 -13.685 1.00 98.56 89 CYS A O 1
ATOM 730 N N . SER A 1 90 ? 4.169 5.911 -15.712 1.00 98.25 90 SER A N 1
ATOM 731 C CA . SER A 1 90 ? 2.911 6.662 -15.600 1.00 98.25 90 SER A CA 1
ATOM 732 C C . SER A 1 90 ? 1.697 5.745 -15.411 1.00 98.25 90 SER A C 1
ATOM 734 O O . SER A 1 90 ? 0.868 5.974 -14.523 1.00 98.25 90 SER A O 1
ATOM 736 N N . GLN A 1 91 ? 1.619 4.655 -16.176 1.00 98.50 91 GLN A N 1
ATOM 737 C CA . GLN A 1 91 ? 0.551 3.658 -16.059 1.00 98.50 91 GLN A CA 1
ATOM 738 C C . GLN A 1 91 ? 0.554 2.965 -14.690 1.00 98.50 91 GLN A C 1
ATOM 740 O O . GLN A 1 91 ? -0.507 2.803 -14.077 1.00 98.50 91 GLN A O 1
ATOM 745 N N . LEU A 1 92 ? 1.738 2.628 -14.172 1.00 98.62 92 LEU A N 1
ATOM 746 C CA . LEU A 1 92 ? 1.916 2.049 -12.839 1.00 98.62 92 LEU A CA 1
ATOM 747 C C . LEU A 1 92 ? 1.542 3.044 -11.723 1.00 98.62 92 LEU A C 1
ATOM 749 O O . LEU A 1 92 ? 0.882 2.666 -10.755 1.00 98.62 92 LEU A O 1
ATOM 753 N N . ARG A 1 93 ? 1.852 4.339 -11.865 1.00 98.19 93 ARG A N 1
ATOM 754 C CA . ARG A 1 93 ? 1.403 5.368 -10.904 1.00 98.19 93 ARG A CA 1
ATOM 755 C C . ARG A 1 93 ? -0.122 5.479 -10.846 1.00 98.19 93 ARG A C 1
ATOM 757 O O . ARG A 1 93 ? -0.698 5.507 -9.757 1.00 98.19 93 ARG A O 1
ATOM 764 N N . LEU A 1 94 ? -0.784 5.514 -12.003 1.00 98.25 94 LEU A N 1
ATOM 765 C CA . LEU A 1 94 ? -2.250 5.555 -12.078 1.00 98.25 94 LEU A CA 1
ATOM 766 C C . LEU A 1 94 ? -2.897 4.279 -11.530 1.00 98.25 94 LEU A C 1
ATOM 768 O O . LEU A 1 94 ? -3.993 4.330 -10.972 1.00 98.25 94 LEU A O 1
ATOM 772 N N . GLU A 1 95 ? -2.240 3.132 -11.689 1.00 98.56 95 GLU A N 1
ATOM 773 C CA . GLU A 1 95 ? -2.651 1.888 -11.045 1.00 98.56 95 GLU A CA 1
ATOM 774 C C . GLU A 1 95 ? -2.561 1.987 -9.521 1.00 98.56 95 GLU A C 1
ATOM 776 O O . GLU A 1 95 ? -3.570 1.791 -8.847 1.00 98.56 95 GLU A O 1
ATOM 781 N N . SER A 1 96 ? -1.400 2.369 -8.982 1.00 98.62 96 SER A N 1
ATOM 782 C CA . SER A 1 96 ? -1.186 2.530 -7.538 1.00 98.62 96 SER A CA 1
ATOM 783 C C . SER A 1 96 ? -2.243 3.428 -6.885 1.00 98.62 96 SER A C 1
ATOM 785 O O . SER A 1 96 ? -2.754 3.111 -5.807 1.00 98.62 96 SER A O 1
ATOM 787 N N . LEU A 1 97 ? -2.639 4.513 -7.563 1.00 98.38 97 LEU A N 1
ATOM 788 C CA . LEU A 1 97 ? -3.678 5.428 -7.087 1.00 98.38 97 LEU A CA 1
ATOM 789 C C . LEU A 1 97 ? -5.065 4.766 -6.998 1.00 98.38 97 LEU A C 1
ATOM 791 O O . LEU A 1 97 ? -5.840 5.044 -6.082 1.00 98.38 97 LEU A O 1
ATOM 795 N N . GLN A 1 98 ? -5.397 3.868 -7.923 1.00 98.44 98 GLN A N 1
ATOM 796 C CA . GLN A 1 98 ? -6.660 3.133 -7.861 1.00 98.44 98 GLN A CA 1
ATOM 797 C C . GLN A 1 98 ? -6.681 2.153 -6.689 1.00 98.44 98 GLN A C 1
ATOM 799 O O . GLN A 1 98 ? -7.673 2.081 -5.961 1.00 98.44 98 GLN A O 1
ATOM 804 N N . TYR A 1 99 ? -5.584 1.421 -6.484 1.00 98.81 99 TYR A N 1
ATOM 805 C CA . TYR A 1 99 ? -5.443 0.527 -5.335 1.00 98.81 99 TYR A CA 1
ATOM 806 C C . TYR A 1 99 ? -5.452 1.317 -4.020 1.00 98.81 99 TYR A C 1
ATOM 808 O O . TYR A 1 99 ? -6.087 0.868 -3.070 1.00 98.81 99 TYR A O 1
ATOM 816 N N . TYR A 1 100 ? -4.876 2.526 -3.991 1.00 98.69 100 TYR A N 1
ATOM 817 C CA . TYR A 1 100 ? -4.979 3.465 -2.867 1.00 98.69 100 TYR A CA 1
ATOM 818 C C . TYR A 1 100 ? -6.427 3.753 -2.473 1.00 98.69 100 TYR A C 1
ATOM 820 O O . TYR A 1 100 ? -6.817 3.515 -1.327 1.00 98.69 100 TYR A O 1
ATOM 828 N N . TYR A 1 101 ? -7.260 4.193 -3.420 1.00 98.50 101 TYR A N 1
ATOM 829 C CA . TYR A 1 101 ? -8.670 4.460 -3.125 1.00 98.50 101 TYR A CA 1
ATOM 830 C C . TYR A 1 101 ? -9.411 3.209 -2.649 1.00 98.50 101 TYR A C 1
ATOM 832 O O . TYR A 1 101 ? -10.270 3.296 -1.760 1.00 98.50 101 TYR A O 1
ATOM 840 N N . ARG A 1 102 ? -9.071 2.038 -3.205 1.00 98.75 102 ARG A N 1
ATOM 841 C CA . ARG A 1 102 ? -9.692 0.776 -2.808 1.00 98.75 102 ARG A CA 1
ATOM 842 C C . ARG A 1 102 ? -9.294 0.371 -1.395 1.00 98.75 102 ARG A C 1
ATOM 844 O O . ARG A 1 102 ? -10.187 0.158 -0.578 1.00 98.75 102 ARG A O 1
ATOM 851 N N . TYR A 1 103 ? -8.007 0.321 -1.060 1.00 98.75 103 TYR A N 1
ATOM 852 C CA . TYR A 1 103 ? -7.587 -0.105 0.2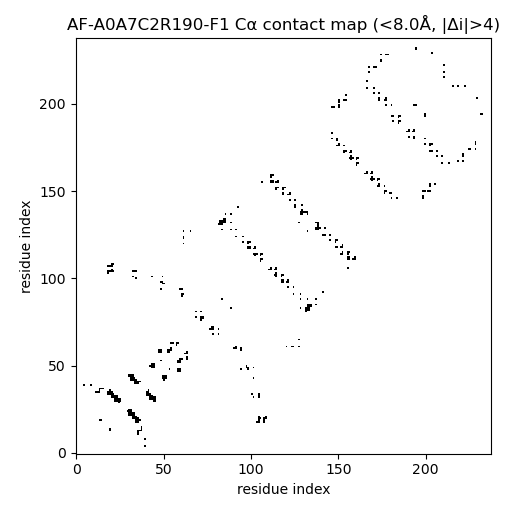75 1.00 98.75 103 TYR A CA 1
ATOM 853 C C . TYR A 1 103 ? -8.000 0.886 1.360 1.00 98.75 103 TYR A C 1
ATOM 855 O O . TYR A 1 103 ? -8.330 0.468 2.465 1.00 98.75 103 TYR A O 1
ATOM 863 N N . LEU A 1 104 ? -8.064 2.184 1.057 1.00 98.19 104 LEU A N 1
ATOM 864 C CA . LEU A 1 104 ? -8.556 3.184 2.003 1.00 98.19 104 LEU A CA 1
ATOM 865 C C . LEU A 1 104 ? -10.039 2.951 2.326 1.00 98.19 104 LEU A C 1
ATOM 867 O O . LEU A 1 104 ? -10.454 2.953 3.485 1.00 98.19 104 LEU A O 1
ATOM 871 N N . SER A 1 105 ? -10.825 2.662 1.290 1.00 98.56 105 SER A N 1
ATOM 872 C CA . SER A 1 105 ? -12.241 2.315 1.411 1.00 98.56 105 SER A CA 1
ATOM 873 C C . SER A 1 105 ? -12.459 0.989 2.149 1.00 98.56 105 SER A C 1
ATOM 875 O O . SER A 1 105 ? -13.366 0.878 2.970 1.00 98.56 105 SER A O 1
ATOM 877 N N . LEU A 1 106 ? -11.624 -0.019 1.885 1.00 98.75 106 LEU A N 1
ATOM 878 C CA . LEU A 1 106 ? -11.669 -1.313 2.571 1.00 98.75 106 LEU A CA 1
ATOM 879 C C . LEU A 1 106 ? -11.284 -1.182 4.047 1.00 98.75 106 LEU A C 1
ATOM 881 O O . LEU A 1 106 ? -11.929 -1.800 4.893 1.00 98.75 106 LEU A O 1
ATOM 885 N N . TYR A 1 107 ? -10.304 -0.334 4.367 1.00 98.50 107 TYR A N 1
ATOM 886 C CA . TYR A 1 107 ? -9.918 -0.038 5.744 1.00 98.50 107 TYR A CA 1
ATOM 887 C C . TYR A 1 107 ? -11.080 0.594 6.522 1.00 98.50 107 TYR A C 1
ATOM 889 O O . TYR A 1 107 ? -11.415 0.120 7.606 1.00 98.50 107 TYR A O 1
ATOM 897 N N . ALA A 1 108 ? -11.768 1.580 5.931 1.00 97.69 108 ALA A N 1
ATOM 898 C CA . ALA A 1 108 ? -12.962 2.200 6.518 1.00 97.69 108 ALA A CA 1
ATOM 899 C C . ALA A 1 108 ? -14.122 1.206 6.746 1.00 97.69 108 ALA A C 1
ATOM 901 O O . ALA A 1 108 ? -14.969 1.421 7.610 1.00 97.69 108 ALA A O 1
ATOM 902 N N . LEU A 1 109 ? -14.154 0.101 5.994 1.00 98.12 109 LEU A N 1
ATOM 903 C CA . LEU A 1 109 ? -15.146 -0.973 6.118 1.00 98.12 109 LEU A CA 1
ATOM 904 C C . LEU A 1 109 ? -14.657 -2.165 6.957 1.00 98.12 109 LEU A C 1
ATOM 906 O O . LEU A 1 109 ? -15.338 -3.191 6.995 1.00 98.12 109 LEU A O 1
ATOM 910 N N . ALA A 1 110 ? -13.494 -2.049 7.607 1.00 98.25 110 ALA A N 1
ATOM 911 C CA . ALA A 1 110 ? -12.840 -3.116 8.368 1.00 98.25 110 ALA A CA 1
ATOM 912 C C . ALA A 1 110 ? -12.584 -4.413 7.561 1.00 98.25 110 ALA A C 1
ATOM 914 O O . ALA A 1 110 ? -12.460 -5.504 8.124 1.00 98.25 110 ALA A O 1
ATOM 915 N N . ASP A 1 111 ? -12.470 -4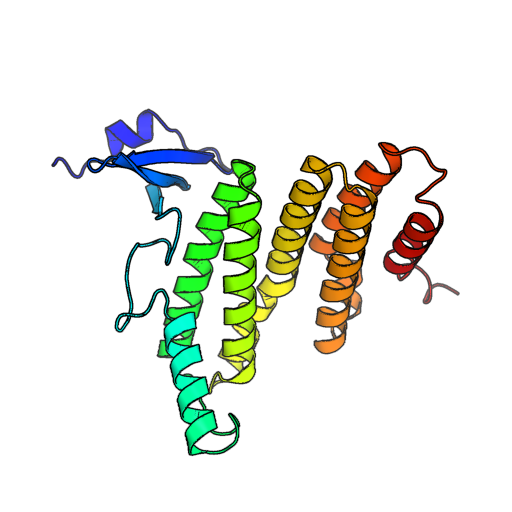.311 6.232 1.00 98.50 111 ASP A N 1
ATOM 916 C CA . ASP A 1 111 ? -12.077 -5.412 5.347 1.00 98.50 111 ASP A CA 1
ATOM 917 C C . ASP A 1 111 ? -10.546 -5.467 5.229 1.00 98.50 111 ASP A C 1
ATOM 919 O O . ASP A 1 111 ? -9.944 -5.199 4.188 1.00 98.50 111 ASP A O 1
ATOM 923 N N . TYR A 1 112 ? -9.897 -5.778 6.353 1.00 98.69 112 TYR A N 1
ATOM 924 C CA . TYR A 1 112 ? -8.440 -5.712 6.486 1.00 98.69 112 TYR A CA 1
ATOM 925 C C . TYR A 1 112 ? -7.693 -6.707 5.589 1.00 98.69 112 TYR A C 1
ATOM 927 O O . TYR A 1 112 ? -6.573 -6.429 5.172 1.00 98.69 112 TYR A O 1
ATOM 935 N N . GLY A 1 113 ? -8.317 -7.835 5.229 1.00 98.62 113 GLY A N 1
ATOM 936 C CA . GLY A 1 113 ? -7.730 -8.785 4.279 1.00 98.62 113 GLY A CA 1
ATOM 937 C C . GLY A 1 113 ? -7.555 -8.172 2.889 1.00 98.62 113 GLY A C 1
ATOM 938 O O . GLY A 1 113 ? -6.521 -8.363 2.250 1.00 98.62 113 GLY A O 1
ATOM 939 N N . GLY A 1 114 ? -8.536 -7.386 2.437 1.00 98.62 114 GLY A N 1
ATOM 940 C CA . GLY A 1 114 ? -8.414 -6.637 1.192 1.00 98.62 114 GLY A CA 1
ATOM 941 C C . GLY A 1 114 ? -7.393 -5.496 1.272 1.00 98.62 114 GLY A C 1
ATOM 942 O O . GLY A 1 114 ? -6.675 -5.274 0.301 1.00 98.62 114 GLY A O 1
ATOM 943 N N . VAL A 1 115 ? -7.265 -4.836 2.431 1.00 98.88 115 VAL A N 1
ATOM 944 C CA . VAL A 1 115 ? -6.225 -3.813 2.656 1.00 98.88 115 VAL A CA 1
ATOM 945 C C . VAL A 1 115 ? -4.824 -4.409 2.538 1.00 98.88 115 VAL A C 1
ATOM 947 O O . VAL A 1 115 ? -3.990 -3.844 1.836 1.00 98.88 115 VAL A O 1
ATOM 950 N N . CYS A 1 116 ? -4.557 -5.555 3.176 1.00 98.81 116 CYS A N 1
ATOM 951 C CA . CYS A 1 116 ? -3.258 -6.227 3.073 1.00 98.81 116 CYS A CA 1
ATOM 952 C C . CYS A 1 116 ? -2.908 -6.549 1.616 1.00 98.81 116 CYS A C 1
ATOM 954 O O . CYS A 1 116 ? -1.851 -6.135 1.157 1.00 98.81 116 CYS A O 1
ATOM 956 N N . ARG A 1 117 ? -3.829 -7.180 0.877 1.00 98.75 117 ARG A N 1
ATOM 957 C CA . ARG A 1 117 ? -3.630 -7.521 -0.541 1.00 98.75 117 ARG A CA 1
ATOM 958 C C . ARG A 1 117 ? -3.299 -6.292 -1.394 1.00 98.75 117 ARG A C 1
ATOM 960 O O . ARG A 1 117 ? -2.369 -6.315 -2.188 1.00 98.75 117 ARG A O 1
ATOM 967 N N . ASP A 1 118 ? -4.076 -5.222 -1.257 1.00 98.88 118 ASP A N 1
ATOM 968 C CA . ASP A 1 118 ? -3.915 -4.038 -2.105 1.00 98.88 118 ASP A CA 1
ATOM 969 C C . ASP A 1 118 ? -2.668 -3.211 -1.730 1.00 98.88 118 ASP A C 1
ATOM 971 O O . ASP A 1 118 ? -2.042 -2.603 -2.593 1.00 98.88 118 ASP A O 1
ATOM 975 N N . THR A 1 119 ? -2.277 -3.196 -0.452 1.00 98.88 119 THR A N 1
ATOM 976 C CA . THR A 1 119 ? -1.028 -2.549 -0.013 1.00 98.88 119 THR A CA 1
ATOM 977 C C . THR A 1 119 ? 0.209 -3.356 -0.408 1.00 98.88 119 THR A C 1
ATOM 979 O O . THR A 1 119 ? 1.208 -2.760 -0.800 1.00 98.88 119 THR A O 1
ATOM 982 N N . GLU A 1 120 ? 0.145 -4.692 -0.381 1.00 98.69 120 GLU A N 1
ATOM 983 C CA . GLU A 1 120 ? 1.186 -5.574 -0.932 1.00 98.69 120 GLU A CA 1
ATOM 984 C C . GLU A 1 120 ? 1.383 -5.333 -2.432 1.00 98.69 120 GLU A C 1
ATOM 986 O O . GLU A 1 120 ? 2.522 -5.181 -2.871 1.00 98.69 120 GLU A O 1
ATOM 991 N N . HIS A 1 121 ? 0.286 -5.204 -3.192 1.00 98.75 121 HIS A N 1
ATOM 992 C CA . HIS A 1 121 ? 0.324 -4.834 -4.612 1.00 98.75 121 HIS A CA 1
ATOM 993 C C . HIS A 1 121 ? 1.078 -3.523 -4.836 1.00 98.75 121 HIS A C 1
ATOM 995 O O . HIS A 1 121 ? 2.015 -3.465 -5.630 1.00 98.75 121 HIS A O 1
ATOM 1001 N N . ASN A 1 122 ? 0.715 -2.473 -4.093 1.00 98.69 122 ASN A N 1
ATOM 1002 C CA . ASN A 1 122 ? 1.379 -1.177 -4.220 1.00 98.69 122 ASN A CA 1
ATOM 1003 C C . ASN A 1 122 ? 2.863 -1.241 -3.844 1.00 98.69 122 ASN A C 1
ATOM 1005 O O . ASN A 1 122 ? 3.676 -0.629 -4.526 1.00 98.69 122 ASN A O 1
ATOM 1009 N N . LEU A 1 123 ? 3.239 -1.987 -2.803 1.00 98.75 123 LEU A N 1
ATOM 1010 C CA . LEU A 1 123 ? 4.647 -2.129 -2.419 1.00 98.75 123 LEU A CA 1
ATOM 1011 C C . LEU A 1 123 ? 5.456 -2.882 -3.483 1.00 98.75 123 LEU A C 1
ATOM 1013 O O . LEU A 1 123 ? 6.555 -2.444 -3.813 1.00 98.75 123 LEU A O 1
ATOM 10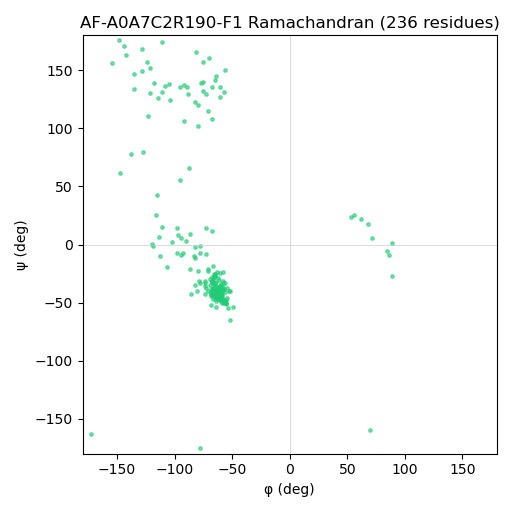17 N N . ALA A 1 124 ? 4.901 -3.948 -4.066 1.00 98.62 124 ALA A N 1
ATOM 1018 C CA . ALA A 1 124 ? 5.536 -4.671 -5.168 1.00 98.62 124 ALA A CA 1
ATOM 1019 C C . ALA A 1 124 ? 5.690 -3.788 -6.419 1.00 98.62 124 ALA A C 1
ATOM 1021 O O . ALA A 1 124 ? 6.722 -3.822 -7.091 1.00 98.62 124 ALA A O 1
ATOM 1022 N N . LEU A 1 125 ? 4.688 -2.952 -6.703 1.00 98.69 125 LEU A N 1
ATOM 1023 C CA . LEU A 1 125 ? 4.739 -1.955 -7.768 1.00 98.69 125 LEU A CA 1
ATOM 1024 C C . LEU A 1 125 ? 5.830 -0.908 -7.508 1.00 98.69 125 LEU A C 1
ATOM 1026 O O . LEU A 1 125 ? 6.572 -0.565 -8.426 1.00 98.69 125 LEU A O 1
ATOM 1030 N N . PHE A 1 126 ? 5.960 -0.421 -6.272 1.00 98.56 126 PHE A N 1
ATOM 1031 C CA . PHE A 1 126 ? 6.996 0.551 -5.910 1.00 98.56 126 PHE A CA 1
ATOM 1032 C C . PHE A 1 126 ? 8.388 -0.055 -6.072 1.00 98.56 126 PHE A C 1
ATOM 1034 O O . PHE A 1 126 ? 9.263 0.578 -6.653 1.00 98.56 126 PHE A O 1
ATOM 1041 N N . ASP A 1 127 ? 8.581 -1.302 -5.633 1.00 98.25 127 ASP A N 1
ATOM 1042 C CA . ASP A 1 127 ? 9.844 -2.024 -5.810 1.00 98.25 127 ASP A CA 1
ATOM 1043 C C . ASP A 1 127 ? 10.208 -2.164 -7.293 1.00 98.25 127 ASP A C 1
ATOM 1045 O O . ASP A 1 127 ? 11.335 -1.867 -7.685 1.00 98.25 127 ASP A O 1
ATOM 1049 N N . LEU A 1 128 ? 9.235 -2.530 -8.131 1.00 98.44 128 LEU A N 1
ATOM 1050 C CA . LEU A 1 128 ? 9.418 -2.647 -9.574 1.00 98.44 128 LEU A CA 1
ATOM 1051 C C . LEU A 1 128 ? 9.844 -1.309 -10.214 1.00 98.44 128 LEU A C 1
ATOM 1053 O O . LEU A 1 128 ? 10.814 -1.275 -10.972 1.00 98.44 128 LEU A O 1
ATOM 1057 N N . VAL A 1 129 ? 9.154 -0.208 -9.899 1.00 98.44 129 VAL A N 1
ATOM 1058 C CA . VAL A 1 129 ? 9.467 1.125 -10.448 1.00 98.44 129 VAL A CA 1
ATOM 1059 C C . VAL A 1 129 ? 10.825 1.621 -9.952 1.00 98.44 129 VAL A C 1
ATOM 1061 O O . VAL A 1 129 ? 11.652 2.047 -10.756 1.00 98.44 129 VAL A O 1
ATOM 1064 N N . ARG A 1 130 ? 11.100 1.507 -8.647 1.00 97.69 130 ARG A N 1
ATOM 1065 C CA . ARG A 1 130 ? 12.369 1.932 -8.040 1.00 97.69 130 ARG A CA 1
ATOM 1066 C C . ARG A 1 130 ? 13.571 1.232 -8.671 1.00 97.69 130 ARG A C 1
ATOM 1068 O O . ARG A 1 130 ? 14.615 1.855 -8.853 1.00 97.69 130 ARG A O 1
ATOM 1075 N N . THR A 1 131 ? 13.442 -0.058 -8.985 1.00 97.56 131 THR A N 1
ATOM 1076 C CA . THR A 1 131 ? 14.542 -0.851 -9.547 1.00 97.56 131 THR A CA 1
ATOM 1077 C C . THR A 1 131 ? 14.722 -0.639 -11.048 1.00 97.56 131 THR A C 1
ATOM 1079 O O . THR A 1 131 ? 15.865 -0.566 -11.496 1.00 97.56 131 THR A O 1
ATOM 1082 N N . TYR A 1 132 ? 13.636 -0.535 -11.820 1.00 98.38 132 TYR A N 1
ATOM 1083 C CA . TYR A 1 132 ? 13.709 -0.658 -13.280 1.00 98.38 132 TYR A CA 1
ATOM 1084 C C . TYR A 1 132 ? 13.264 0.573 -14.069 1.00 98.38 132 TYR A C 1
ATOM 1086 O O . TYR A 1 132 ? 13.340 0.537 -15.293 1.00 98.38 132 TYR A O 1
ATOM 1094 N N . ALA A 1 133 ? 12.815 1.663 -13.442 1.00 98.25 133 ALA A N 1
ATOM 1095 C CA . ALA A 1 133 ? 12.544 2.884 -14.201 1.00 98.25 133 ALA A CA 1
ATOM 1096 C C . ALA A 1 133 ? 13.818 3.400 -14.892 1.00 98.25 133 ALA A C 1
ATOM 1098 O O . ALA A 1 133 ? 14.901 3.411 -14.296 1.00 98.25 133 ALA A O 1
ATOM 1099 N N . ASP A 1 134 ? 13.685 3.796 -16.157 1.00 97.44 134 ASP A N 1
ATOM 1100 C CA . ASP A 1 134 ? 14.791 4.326 -16.961 1.00 97.44 134 ASP A CA 1
ATOM 1101 C C . ASP A 1 134 ? 15.241 5.700 -16.436 1.00 97.44 134 ASP A C 1
ATOM 1103 O O . ASP A 1 134 ? 16.432 5.962 -16.267 1.00 97.44 134 ASP A O 1
ATOM 1107 N N . GLU A 1 135 ? 14.276 6.549 -16.071 1.00 96.56 135 GLU A N 1
ATOM 1108 C CA . GLU A 1 135 ? 14.527 7.875 -15.513 1.00 96.56 135 GLU A CA 1
ATOM 1109 C C . GLU A 1 135 ? 14.651 7.840 -13.985 1.00 96.56 135 GLU A C 1
ATOM 1111 O O . GLU A 1 135 ? 13.850 7.226 -13.279 1.00 96.56 135 GLU A O 1
ATOM 1116 N N . GLU A 1 136 ? 15.654 8.545 -13.455 1.00 94.19 136 GLU A N 1
ATOM 1117 C CA . GLU A 1 136 ? 15.905 8.622 -12.013 1.00 94.19 136 GLU A CA 1
ATOM 1118 C C . GLU A 1 136 ? 14.730 9.256 -11.252 1.00 94.19 136 GLU A C 1
ATOM 1120 O O . GLU A 1 136 ? 14.384 8.793 -10.169 1.00 94.19 136 GLU A O 1
ATOM 1125 N N . GLU A 1 137 ? 14.069 10.262 -11.833 1.00 94.81 137 GLU A N 1
ATOM 1126 C CA . GLU A 1 137 ? 12.898 10.909 -11.229 1.00 94.81 137 GLU A CA 1
ATOM 1127 C C . GLU A 1 137 ? 11.776 9.894 -10.960 1.00 94.81 137 GLU A C 1
ATOM 1129 O O . GLU A 1 137 ? 11.264 9.804 -9.841 1.00 94.81 137 GLU A O 1
ATOM 1134 N N . ASP A 1 138 ? 11.463 9.051 -11.947 1.00 96.00 138 ASP A N 1
ATOM 1135 C CA . ASP A 1 138 ? 10.434 8.020 -11.828 1.00 96.00 138 ASP A CA 1
ATOM 1136 C C . ASP A 1 138 ? 10.729 7.013 -10.707 1.00 96.00 138 ASP A C 1
ATOM 1138 O O . ASP A 1 138 ? 9.794 6.575 -10.029 1.00 96.00 138 ASP A O 1
ATOM 1142 N N . ARG A 1 139 ? 12.009 6.695 -10.452 1.00 95.75 139 ARG A N 1
ATOM 1143 C CA . ARG A 1 139 ? 12.419 5.769 -9.377 1.00 95.75 139 ARG A CA 1
ATOM 1144 C C . ARG A 1 139 ? 12.040 6.266 -7.987 1.00 95.75 139 ARG A C 1
ATOM 1146 O O . ARG A 1 139 ? 11.828 5.443 -7.100 1.00 95.75 139 ARG A O 1
ATOM 1153 N N . PHE A 1 140 ? 11.963 7.582 -7.790 1.00 93.88 140 PHE A N 1
ATOM 1154 C CA . PHE A 1 140 ? 11.738 8.190 -6.477 1.00 93.88 140 PHE A CA 1
ATOM 1155 C C . PHE A 1 140 ? 10.328 8.761 -6.292 1.00 93.88 140 PHE A C 1
ATOM 1157 O O . PHE A 1 140 ? 9.884 8.909 -5.153 1.00 93.88 140 PHE A O 1
ATOM 1164 N N . LEU A 1 141 ? 9.585 9.031 -7.373 1.00 93.88 141 LEU A N 1
ATOM 1165 C CA . LEU A 1 141 ? 8.247 9.639 -7.302 1.00 93.88 141 LEU A CA 1
ATOM 1166 C C . LEU A 1 141 ? 7.265 8.878 -6.400 1.00 93.88 141 LEU A C 1
ATOM 1168 O O . LEU A 1 141 ? 6.449 9.503 -5.721 1.00 93.88 141 LEU A O 1
ATOM 1172 N N . LEU A 1 142 ? 7.313 7.543 -6.396 1.00 95.62 142 LEU A N 1
ATOM 1173 C CA . LEU A 1 142 ? 6.425 6.714 -5.573 1.00 95.62 142 LEU A CA 1
ATOM 1174 C C . LEU A 1 142 ? 6.960 6.465 -4.157 1.00 95.62 142 LEU A C 1
ATOM 1176 O O . LEU A 1 142 ? 6.178 6.186 -3.248 1.00 95.62 142 LEU A O 1
ATOM 1180 N N . GLU A 1 143 ? 8.267 6.617 -3.948 1.00 95.38 143 GLU A N 1
ATOM 1181 C CA . GLU A 1 143 ? 8.928 6.292 -2.682 1.00 95.38 143 GLU A CA 1
ATOM 1182 C C . GLU A 1 143 ? 8.480 7.208 -1.540 1.00 95.38 143 GLU A C 1
ATOM 1184 O O . GLU A 1 143 ? 8.375 6.757 -0.402 1.00 95.38 143 GLU A O 1
ATOM 1189 N N . GLN A 1 144 ? 8.083 8.450 -1.839 1.00 93.62 144 GLN A N 1
ATOM 1190 C CA . GLN A 1 144 ? 7.496 9.362 -0.847 1.00 93.62 144 GLN A CA 1
ATOM 1191 C C . GLN A 1 144 ? 6.227 8.800 -0.173 1.00 93.62 144 GLN A C 1
ATOM 1193 O O . GLN A 1 144 ? 5.897 9.193 0.940 1.00 93.62 144 GLN A O 1
ATOM 1198 N N . TYR A 1 145 ? 5.517 7.870 -0.825 1.00 96.50 145 TYR A N 1
ATOM 1199 C CA . TYR A 1 145 ? 4.305 7.244 -0.286 1.00 96.50 145 TYR A CA 1
ATOM 1200 C C . TYR A 1 145 ? 4.584 5.915 0.424 1.00 96.50 145 TYR A C 1
ATOM 1202 O O . TYR A 1 145 ? 3.684 5.352 1.052 1.00 96.50 145 TYR A O 1
ATOM 1210 N N . ARG A 1 146 ? 5.805 5.373 0.328 1.00 97.69 146 ARG A N 1
ATOM 1211 C CA . ARG A 1 146 ? 6.143 4.051 0.868 1.00 97.69 146 ARG A CA 1
ATOM 1212 C C . ARG A 1 146 ? 5.917 3.945 2.384 1.00 97.69 146 ARG A C 1
ATOM 1214 O O . ARG A 1 146 ? 5.293 2.953 2.775 1.00 97.69 146 ARG A O 1
ATOM 1221 N N . PRO A 1 147 ? 6.319 4.918 3.233 1.00 97.38 147 PRO A N 1
ATOM 1222 C CA . PRO A 1 147 ? 6.021 4.877 4.667 1.00 97.38 147 PRO A CA 1
ATOM 1223 C C . PRO A 1 147 ? 4.527 4.709 4.953 1.00 97.38 147 PRO A C 1
ATOM 1225 O O . PRO A 1 147 ? 4.130 3.820 5.710 1.00 97.38 147 PRO A O 1
ATOM 1228 N N . TYR A 1 148 ? 3.691 5.487 4.262 1.00 98.19 148 TYR A N 1
ATOM 1229 C CA . TYR A 1 148 ? 2.237 5.436 4.394 1.00 98.19 148 TYR A CA 1
ATOM 1230 C C . TYR A 1 148 ? 1.666 4.066 4.011 1.00 98.19 148 TYR A C 1
ATOM 1232 O O . TYR A 1 148 ? 0.865 3.488 4.749 1.00 98.19 148 TYR A O 1
ATOM 1240 N N . VAL A 1 149 ? 2.099 3.493 2.883 1.00 98.75 149 VAL A N 1
ATOM 1241 C CA . VAL A 1 149 ? 1.616 2.170 2.452 1.00 98.75 149 VAL A CA 1
ATOM 1242 C C . VAL A 1 149 ? 2.039 1.077 3.443 1.00 98.75 149 VAL A C 1
ATOM 1244 O O . VAL A 1 149 ? 1.224 0.212 3.774 1.00 98.75 149 VAL A O 1
ATOM 1247 N N . ILE A 1 150 ? 3.269 1.133 3.973 1.00 98.69 150 ILE A N 1
ATOM 1248 C CA . ILE A 1 150 ? 3.737 0.206 5.018 1.00 98.69 150 ILE A CA 1
ATOM 1249 C C . ILE A 1 150 ? 2.876 0.335 6.278 1.00 98.69 150 ILE A C 1
ATOM 1251 O O . ILE A 1 150 ? 2.466 -0.680 6.844 1.00 98.69 150 ILE A O 1
ATOM 1255 N N . MET A 1 151 ? 2.566 1.556 6.709 1.00 98.50 151 MET A N 1
ATOM 1256 C CA . MET A 1 151 ? 1.733 1.801 7.887 1.00 98.50 151 MET A CA 1
ATOM 1257 C C . MET A 1 151 ? 0.317 1.249 7.708 1.00 98.50 151 MET A C 1
ATOM 1259 O O . MET A 1 151 ? -0.156 0.503 8.568 1.00 98.50 151 MET A O 1
ATOM 1263 N N . MET A 1 152 ? -0.329 1.499 6.566 1.00 98.75 152 MET A N 1
ATOM 1264 C CA . MET A 1 152 ? -1.657 0.941 6.274 1.00 98.75 152 MET A CA 1
ATOM 1265 C C . MET A 1 152 ? -1.651 -0.590 6.246 1.00 98.75 152 MET A C 1
ATOM 1267 O O . MET A 1 152 ? -2.531 -1.220 6.842 1.00 98.75 152 MET A O 1
ATOM 1271 N N . HIS A 1 153 ? -0.643 -1.191 5.605 1.00 98.88 153 HIS A N 1
ATOM 1272 C CA . HIS A 1 153 ? -0.460 -2.640 5.582 1.00 98.88 153 HIS A CA 1
ATOM 1273 C C . HIS A 1 153 ? -0.337 -3.207 7.004 1.00 98.88 153 HIS A C 1
ATOM 1275 O O . HIS A 1 153 ? -1.050 -4.140 7.377 1.00 98.88 153 HIS A O 1
ATOM 1281 N N . THR A 1 154 ? 0.530 -2.597 7.814 1.00 98.81 154 THR A N 1
ATOM 1282 C CA . THR A 1 154 ? 0.836 -3.028 9.183 1.00 98.81 154 THR A CA 1
ATOM 1283 C C . THR A 1 154 ? -0.389 -2.928 10.092 1.00 98.81 154 THR A C 1
ATOM 1285 O O . THR A 1 154 ? -0.698 -3.871 10.820 1.00 98.81 154 THR A O 1
ATOM 1288 N N . ARG A 1 155 ? -1.159 -1.834 10.012 1.00 98.62 155 ARG A N 1
ATOM 1289 C CA . ARG A 1 155 ? -2.407 -1.684 10.782 1.00 98.62 155 ARG A CA 1
ATOM 1290 C C . ARG A 1 155 ? -3.438 -2.741 10.404 1.00 98.62 155 ARG A C 1
ATOM 1292 O O . ARG A 1 155 ? -4.052 -3.344 11.282 1.00 98.62 155 ARG A O 1
ATOM 1299 N N . ALA A 1 156 ? -3.628 -2.992 9.109 1.00 98.75 156 ALA A N 1
ATOM 1300 C CA . ALA A 1 156 ? -4.557 -4.019 8.642 1.00 98.75 156 ALA A CA 1
ATOM 1301 C C . ALA A 1 156 ? -4.151 -5.419 9.129 1.00 98.75 156 ALA A C 1
ATOM 1303 O O . ALA A 1 156 ? -4.982 -6.158 9.662 1.00 98.75 156 ALA A O 1
ATOM 1304 N N . ARG A 1 157 ? -2.859 -5.744 9.033 1.00 98.56 157 ARG A N 1
ATOM 1305 C CA . ARG A 1 157 ? -2.257 -6.964 9.584 1.00 98.56 157 ARG A CA 1
ATOM 1306 C C . ARG A 1 157 ? -2.527 -7.118 11.080 1.00 98.56 157 ARG A C 1
ATOM 1308 O O . ARG A 1 157 ? -3.051 -8.151 11.500 1.00 98.56 157 ARG A O 1
ATOM 1315 N N . ALA A 1 158 ? -2.255 -6.078 11.865 1.00 98.19 158 ALA A N 1
ATOM 1316 C CA . ALA A 1 158 ? -2.494 -6.077 13.303 1.00 98.19 158 ALA A CA 1
ATOM 1317 C C . ALA A 1 158 ? -3.980 -6.300 13.640 1.00 98.19 158 ALA A C 1
ATOM 1319 O O . ALA A 1 158 ? -4.295 -7.121 14.499 1.00 98.19 158 ALA A O 1
ATOM 1320 N N . HIS A 1 159 ? -4.915 -5.663 12.925 1.00 98.31 159 HIS A N 1
ATOM 1321 C CA . HIS A 1 159 ? -6.347 -5.908 13.131 1.00 98.31 159 HIS A CA 1
ATOM 1322 C C . HIS A 1 159 ? -6.772 -7.350 12.820 1.00 98.31 159 HIS A C 1
ATOM 1324 O O . HIS A 1 159 ? -7.598 -7.906 13.549 1.00 98.31 159 HIS A O 1
ATOM 1330 N N . LEU A 1 160 ? -6.213 -7.977 11.778 1.00 98.19 160 LEU A N 1
ATOM 1331 C CA . LEU A 1 160 ? -6.466 -9.394 11.487 1.00 98.19 160 LEU A CA 1
ATOM 1332 C C . LEU A 1 160 ? -5.985 -10.289 12.638 1.00 98.19 160 LEU A C 1
ATOM 1334 O O . LEU A 1 160 ? -6.749 -11.124 13.115 1.00 98.19 160 LEU A O 1
ATOM 1338 N N . ARG A 1 161 ? -4.770 -10.055 13.152 1.00 97.50 161 ARG A N 1
ATOM 1339 C CA . ARG A 1 161 ? -4.228 -10.780 14.316 1.00 97.50 161 ARG A CA 1
ATOM 1340 C C . ARG A 1 161 ? -5.092 -10.612 15.562 1.00 97.50 161 ARG A C 1
ATOM 1342 O O . ARG A 1 161 ? -5.369 -11.585 16.256 1.00 97.50 161 ARG A O 1
ATOM 1349 N N . LEU A 1 162 ? -5.552 -9.392 15.837 1.00 95.56 162 LEU A N 1
ATOM 1350 C CA . LEU A 1 162 ? -6.417 -9.111 16.985 1.00 95.56 162 LEU A CA 1
ATOM 1351 C C . LEU A 1 162 ? -7.773 -9.816 16.875 1.00 95.56 162 LEU A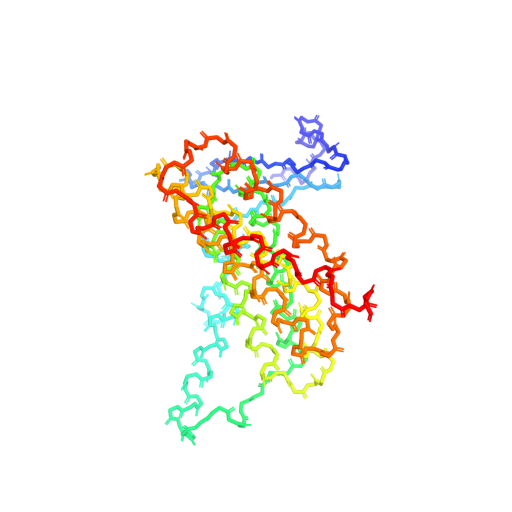 C 1
ATOM 1353 O O . LEU A 1 162 ? -8.275 -10.325 17.877 1.00 95.56 162 LEU A O 1
ATOM 1357 N N . LYS A 1 163 ? -8.346 -9.904 15.668 1.00 95.44 163 LYS A N 1
ATOM 1358 C CA . LYS A 1 163 ? -9.575 -10.671 15.414 1.00 95.44 163 LYS A CA 1
ATOM 1359 C C . LYS A 1 163 ? -9.401 -12.157 15.747 1.00 95.44 163 LYS A C 1
ATOM 1361 O O . LYS A 1 163 ? -10.327 -12.764 16.283 1.00 95.44 163 LYS A O 1
ATOM 1366 N N . ASP A 1 164 ? -8.211 -12.697 15.502 1.00 95.31 164 ASP A N 1
ATOM 1367 C CA . ASP A 1 164 ? -7.841 -14.083 15.804 1.00 95.31 164 ASP A CA 1
ATOM 1368 C C . ASP A 1 164 ? -7.316 -14.271 17.246 1.00 95.31 164 ASP A C 1
ATOM 1370 O O . ASP A 1 164 ? -6.843 -15.347 17.604 1.00 95.31 164 ASP A O 1
ATOM 1374 N N . GLN A 1 165 ? -7.428 -13.243 18.102 1.00 93.25 165 GLN A N 1
ATOM 1375 C CA . GLN A 1 165 ? -6.941 -13.222 19.493 1.00 93.25 165 GLN A CA 1
ATOM 1376 C C . GLN A 1 165 ? -5.412 -13.393 19.625 1.00 93.25 165 GLN A C 1
ATOM 1378 O O . GLN A 1 165 ? -4.892 -13.737 20.687 1.00 93.25 165 GLN A O 1
ATOM 1383 N N . GLU A 1 166 ? -4.662 -13.088 18.566 1.00 93.69 166 GLU A N 1
ATOM 1384 C CA . GLU A 1 166 ? -3.205 -13.215 18.488 1.00 93.69 166 GLU A CA 1
ATOM 1385 C C . GLU A 1 166 ? -2.498 -11.885 18.811 1.00 93.69 166 GLU A C 1
ATOM 1387 O O . GLU A 1 166 ? -1.705 -11.376 18.020 1.00 93.69 166 GLU A O 1
ATOM 1392 N N . ALA A 1 167 ? -2.769 -11.300 19.983 1.00 91.62 167 ALA A N 1
ATOM 1393 C CA . ALA A 1 167 ? -2.242 -9.976 20.344 1.00 91.62 167 ALA A CA 1
ATOM 1394 C C . ALA A 1 167 ? -0.700 -9.883 20.327 1.00 91.62 167 ALA A C 1
ATOM 1396 O O . ALA A 1 167 ? -0.158 -8.847 19.955 1.00 91.62 167 ALA A O 1
ATOM 1397 N N . HIS A 1 168 ? 0.006 -10.969 20.667 1.00 90.88 168 HIS A N 1
ATOM 1398 C CA . HIS A 1 168 ? 1.471 -11.025 20.565 1.00 90.88 168 HIS A CA 1
ATOM 1399 C C . HIS A 1 168 ? 1.951 -10.840 19.118 1.00 90.88 168 HIS A C 1
ATOM 1401 O O . HIS A 1 168 ? 2.798 -9.992 18.866 1.00 90.88 168 HIS A O 1
ATOM 1407 N N . LYS A 1 169 ? 1.336 -11.538 18.154 1.00 94.25 169 LYS A N 1
ATOM 1408 C CA . LYS A 1 169 ? 1.677 -11.404 16.729 1.00 94.25 169 LYS A CA 1
ATOM 1409 C C . LYS A 1 169 ? 1.292 -10.042 16.171 1.00 94.25 169 LYS A C 1
ATOM 1411 O O . LYS A 1 169 ? 1.948 -9.553 15.265 1.00 94.25 169 LYS A O 1
ATOM 1416 N N . ALA A 1 170 ? 0.226 -9.430 16.692 1.00 95.50 170 ALA A N 1
ATOM 1417 C CA . ALA A 1 170 ? -0.134 -8.065 16.319 1.00 95.50 170 ALA A CA 1
ATOM 1418 C C . ALA A 1 170 ? 0.979 -7.076 16.709 1.00 95.50 170 ALA A C 1
ATOM 1420 O O . ALA A 1 170 ? 1.323 -6.207 15.915 1.00 95.50 170 ALA A O 1
ATOM 1421 N N . LEU A 1 171 ? 1.563 -7.233 17.904 1.00 93.56 171 LEU A N 1
ATOM 1422 C CA . LEU A 1 171 ? 2.692 -6.418 18.361 1.00 93.56 171 LEU A CA 1
ATOM 1423 C C . LEU A 1 171 ? 3.970 -6.693 17.563 1.00 93.56 171 LEU A C 1
ATOM 1425 O O . LEU A 1 171 ? 4.641 -5.741 17.179 1.00 93.56 171 LEU A O 1
ATOM 1429 N N . GLU A 1 172 ? 4.279 -7.958 17.269 1.00 94.06 172 GLU A N 1
ATOM 1430 C CA . GLU A 1 172 ? 5.400 -8.325 16.389 1.00 94.06 172 GLU A CA 1
ATOM 1431 C C . GLU A 1 172 ? 5.257 -7.680 15.000 1.00 94.06 172 GLU A C 1
ATOM 1433 O O . GLU A 1 172 ? 6.195 -7.045 14.517 1.00 94.06 172 GLU A O 1
ATOM 1438 N N . ASP A 1 173 ? 4.066 -7.770 14.388 1.00 96.75 173 ASP A N 1
ATOM 1439 C CA . ASP A 1 173 ? 3.765 -7.145 13.093 1.00 96.75 173 ASP A CA 1
ATOM 1440 C C . ASP A 1 173 ? 3.950 -5.607 13.175 1.00 96.75 173 ASP A C 1
ATOM 1442 O O . ASP A 1 173 ? 4.545 -5.010 12.275 1.00 96.75 173 ASP A O 1
ATOM 1446 N N . LEU A 1 174 ? 3.507 -4.956 14.263 1.00 95.75 174 LEU A N 1
ATOM 1447 C CA . LEU A 1 174 ? 3.659 -3.505 14.482 1.00 95.75 174 LEU A CA 1
ATOM 1448 C C . LEU A 1 174 ? 5.124 -3.072 14.635 1.00 95.75 174 LEU A C 1
ATOM 1450 O O . LEU A 1 174 ? 5.542 -2.103 13.997 1.00 95.75 174 LEU A O 1
ATOM 1454 N N . ILE A 1 175 ? 5.912 -3.794 15.436 1.00 93.94 175 ILE A N 1
ATOM 1455 C CA . ILE A 1 175 ? 7.348 -3.532 15.622 1.00 93.94 175 ILE A CA 1
ATOM 1456 C C . ILE A 1 175 ? 8.088 -3.700 14.290 1.00 93.94 175 ILE A C 1
ATOM 1458 O O . ILE A 1 175 ? 8.881 -2.839 13.906 1.00 93.94 175 ILE A O 1
ATOM 1462 N N . ALA A 1 176 ? 7.788 -4.767 13.545 1.00 95.69 176 ALA A N 1
ATOM 1463 C CA . ALA A 1 176 ? 8.366 -4.995 12.226 1.00 95.69 176 ALA A CA 1
ATOM 1464 C C . ALA A 1 176 ? 8.016 -3.867 11.240 1.00 95.69 176 ALA A C 1
ATOM 1466 O O . ALA A 1 176 ? 8.888 -3.409 10.500 1.00 95.69 176 ALA A O 1
ATOM 1467 N N . GLY A 1 177 ? 6.771 -3.377 11.255 1.00 96.88 177 GLY A N 1
ATOM 1468 C CA . GLY A 1 177 ? 6.339 -2.239 10.443 1.00 96.88 177 GLY A CA 1
ATOM 1469 C C . GLY A 1 177 ? 7.094 -0.947 10.767 1.00 96.88 177 GLY A C 1
ATOM 1470 O O . GLY A 1 177 ? 7.595 -0.294 9.852 1.00 96.88 177 GLY A O 1
ATOM 1471 N N . ILE A 1 178 ? 7.248 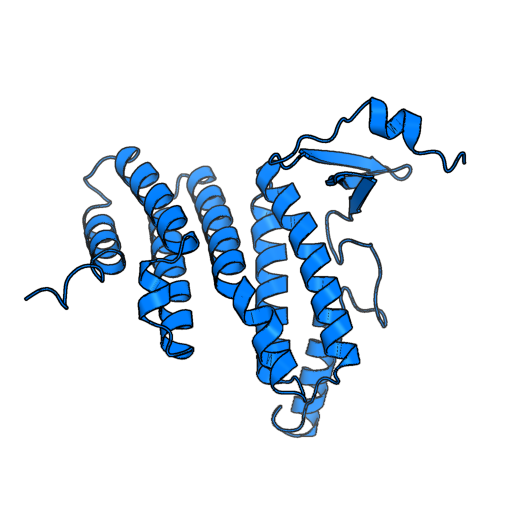-0.616 12.055 1.00 94.50 178 ILE A N 1
ATOM 1472 C CA . ILE A 1 178 ? 8.030 0.547 12.516 1.00 94.50 178 ILE A CA 1
ATOM 1473 C C . ILE A 1 178 ? 9.483 0.438 12.041 1.00 94.50 178 ILE A C 1
ATOM 1475 O O . ILE A 1 178 ? 9.996 1.365 11.413 1.00 94.50 178 ILE A O 1
ATOM 1479 N N . ASN A 1 179 ? 10.122 -0.710 12.276 1.00 93.75 179 ASN A N 1
ATOM 1480 C CA . ASN A 1 179 ? 11.508 -0.945 11.872 1.00 93.75 179 ASN A CA 1
ATOM 1481 C C . ASN A 1 179 ? 11.681 -0.840 10.350 1.00 93.75 179 ASN A C 1
ATOM 1483 O O . ASN A 1 179 ? 12.678 -0.297 9.881 1.00 93.75 179 ASN A O 1
ATOM 1487 N N . ARG A 1 180 ? 10.701 -1.310 9.567 1.00 95.88 180 ARG A N 1
ATOM 1488 C CA . ARG A 1 180 ? 10.724 -1.212 8.101 1.00 95.88 180 ARG A CA 1
ATOM 1489 C C . ARG A 1 180 ? 10.645 0.237 7.614 1.00 95.88 180 ARG A C 1
ATOM 1491 O O . ARG A 1 180 ? 11.349 0.587 6.672 1.00 95.88 180 ARG A O 1
ATOM 1498 N N . ILE A 1 181 ? 9.817 1.077 8.241 1.00 95.06 181 ILE A N 1
ATOM 1499 C CA . ILE A 1 181 ? 9.733 2.509 7.902 1.00 95.06 181 ILE A CA 1
ATOM 1500 C C . ILE A 1 181 ? 11.030 3.230 8.289 1.00 95.06 181 ILE A C 1
ATOM 1502 O O . ILE A 1 181 ? 11.565 4.001 7.495 1.00 95.06 181 ILE A O 1
ATOM 1506 N N . GLN A 1 182 ? 11.575 2.951 9.475 1.00 91.81 182 GLN A N 1
ATOM 1507 C CA . GLN A 1 182 ? 12.846 3.531 9.916 1.00 91.81 182 GLN A CA 1
ATOM 1508 C C . GLN A 1 182 ? 14.006 3.141 8.988 1.00 91.81 182 GLN A C 1
ATOM 1510 O O . GLN A 1 182 ? 14.766 4.012 8.572 1.00 91.81 182 GLN A O 1
ATOM 1515 N N . ALA A 1 183 ? 14.103 1.862 8.610 1.00 92.44 183 ALA A N 1
ATOM 1516 C CA . ALA A 1 183 ? 15.114 1.376 7.671 1.00 92.44 183 ALA A CA 1
ATOM 1517 C C . ALA A 1 183 ? 15.008 2.068 6.303 1.00 92.44 183 ALA A C 1
ATOM 1519 O O . ALA A 1 183 ? 16.024 2.462 5.740 1.00 92.44 183 ALA A O 1
ATOM 1520 N N . PHE A 1 184 ? 13.790 2.300 5.803 1.00 94.00 184 PHE A N 1
ATOM 1521 C CA . PHE A 1 184 ? 13.583 3.052 4.564 1.00 94.00 184 PHE A CA 1
ATOM 1522 C C . PHE A 1 184 ? 14.175 4.471 4.635 1.00 94.00 184 PHE A C 1
ATOM 1524 O O . PHE A 1 184 ? 14.914 4.878 3.743 1.00 94.00 184 PHE A O 1
ATOM 1531 N N . PHE A 1 185 ? 13.916 5.224 5.706 1.00 91.44 185 PHE A N 1
ATOM 1532 C CA . PHE A 1 185 ? 14.494 6.565 5.857 1.00 91.44 185 PHE A CA 1
ATOM 1533 C C . PHE A 1 185 ? 16.018 6.547 6.036 1.00 91.44 185 PHE A C 1
ATOM 1535 O O . PHE A 1 185 ? 16.698 7.459 5.564 1.00 91.44 185 PHE A O 1
ATOM 1542 N N . GLU A 1 186 ? 16.565 5.522 6.694 1.00 90.25 186 GLU A N 1
ATOM 1543 C CA . GLU A 1 186 ? 18.015 5.317 6.786 1.00 90.25 186 GLU A CA 1
ATOM 1544 C C . GLU A 1 186 ? 18.637 5.066 5.406 1.00 90.25 186 GLU A C 1
ATOM 1546 O O . GLU A 1 186 ? 19.630 5.711 5.067 1.00 90.25 186 GLU A O 1
ATOM 1551 N N . GLU A 1 187 ? 18.029 4.204 4.587 1.00 90.25 187 GLU A N 1
ATOM 1552 C CA . GLU A 1 187 ? 18.450 3.935 3.204 1.00 90.25 187 GLU A CA 1
ATOM 1553 C C . GLU A 1 187 ? 18.407 5.197 2.330 1.00 90.25 187 GLU A C 1
ATOM 1555 O O . GLU A 1 187 ? 19.298 5.412 1.507 1.00 90.25 187 GLU A O 1
ATOM 1560 N N . MET A 1 188 ? 17.418 6.068 2.548 1.00 87.69 188 MET A N 1
ATOM 1561 C CA . MET A 1 188 ? 17.281 7.349 1.847 1.00 87.69 188 MET A CA 1
ATOM 1562 C C . MET A 1 188 ? 18.221 8.450 2.375 1.00 87.69 188 MET A C 1
ATOM 1564 O O . MET A 1 188 ? 18.200 9.571 1.864 1.00 87.69 188 MET A O 1
ATOM 1568 N N . GLY A 1 189 ? 19.036 8.175 3.402 1.00 86.62 189 GLY A N 1
ATOM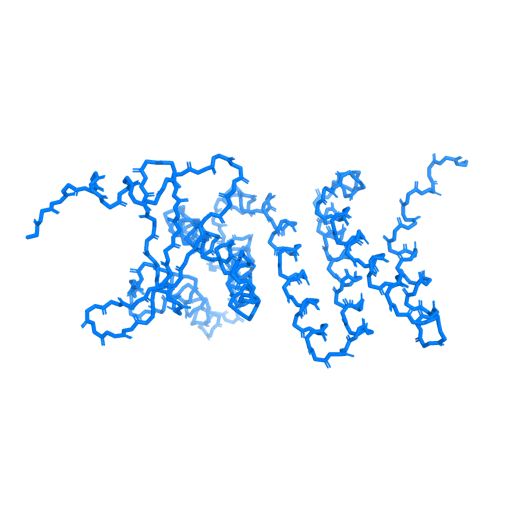 1569 C CA . GLY A 1 189 ? 19.913 9.169 4.032 1.00 86.62 189 GLY A CA 1
ATOM 1570 C C . GLY A 1 189 ? 19.160 10.259 4.807 1.00 86.62 189 GLY A C 1
ATOM 1571 O O . GLY A 1 189 ? 19.722 11.312 5.101 1.00 86.62 189 GLY A O 1
ATOM 1572 N N . GLN A 1 190 ? 17.892 10.019 5.145 1.00 86.19 190 GLN A N 1
ATOM 1573 C CA . GLN A 1 190 ? 16.963 10.966 5.768 1.00 86.19 190 GLN A CA 1
ATOM 1574 C C . GLN A 1 190 ? 16.561 10.510 7.175 1.00 86.19 190 GLN A C 1
ATOM 1576 O O . GLN A 1 190 ? 15.400 10.595 7.570 1.00 86.19 190 GLN A O 1
ATOM 1581 N N . ARG A 1 191 ? 17.531 10.020 7.955 1.00 78.62 191 ARG A N 1
ATOM 1582 C CA . ARG A 1 191 ? 17.285 9.435 9.282 1.00 78.62 191 ARG A CA 1
ATOM 1583 C C . ARG A 1 191 ? 16.479 10.349 10.212 1.00 78.62 191 ARG A C 1
ATOM 1585 O O . ARG A 1 191 ? 15.577 9.860 10.883 1.00 78.62 191 ARG A O 1
ATOM 1592 N N . SER A 1 192 ? 16.743 11.655 10.204 1.00 76.19 192 SER A N 1
ATOM 1593 C CA . SER A 1 192 ? 16.016 12.627 11.032 1.00 76.19 192 SER A CA 1
ATOM 1594 C C . SER A 1 192 ? 14.518 12.696 10.711 1.00 76.19 192 SER A C 1
ATOM 1596 O O . SER A 1 192 ? 13.715 12.912 11.608 1.00 76.19 192 SER A O 1
ATOM 1598 N N . LEU A 1 193 ? 14.111 12.449 9.458 1.00 78.69 193 LEU A N 1
ATOM 1599 C CA . LEU A 1 193 ? 12.690 12.424 9.082 1.00 78.69 193 LEU A CA 1
ATOM 1600 C C . LEU A 1 193 ? 11.957 11.196 9.631 1.00 78.69 193 LEU A C 1
ATOM 1602 O O . LEU A 1 193 ? 10.739 11.231 9.776 1.00 78.69 193 LEU A O 1
ATOM 1606 N N . SER A 1 194 ? 12.679 10.123 9.968 1.00 74.06 194 SER A N 1
ATOM 1607 C CA . SER A 1 194 ? 12.068 8.931 10.565 1.00 74.06 194 SER A CA 1
ATOM 1608 C C . SER A 1 194 ? 11.525 9.180 11.974 1.00 74.06 194 SER A C 1
ATOM 1610 O O . SER A 1 194 ? 10.571 8.521 12.383 1.00 74.06 194 SER A O 1
ATOM 1612 N N . GLU A 1 195 ? 12.116 10.128 12.706 1.00 70.44 195 GLU A N 1
ATOM 1613 C CA . GLU A 1 195 ? 11.750 10.457 14.089 1.00 70.44 195 GLU A CA 1
ATOM 1614 C C . GLU A 1 195 ? 10.471 11.300 14.147 1.00 70.44 195 GLU A C 1
ATOM 1616 O O . GLU A 1 195 ? 9.654 11.131 15.048 1.00 70.44 195 GLU A O 1
ATOM 1621 N N . GLU A 1 196 ? 10.258 12.149 13.141 1.00 79.50 196 GLU A N 1
ATOM 1622 C CA . GLU A 1 196 ? 9.077 13.011 12.998 1.00 79.50 196 GLU A CA 1
ATOM 1623 C C . GLU A 1 196 ? 7.976 12.378 12.122 1.00 79.50 196 GLU A C 1
ATOM 1625 O O . GLU A 1 196 ? 6.971 13.016 11.809 1.00 79.50 196 GLU A O 1
ATOM 1630 N N . CYS A 1 197 ? 8.155 11.121 11.709 1.00 87.94 197 CYS A N 1
ATOM 1631 C CA . CYS A 1 197 ? 7.254 10.425 10.798 1.00 87.94 197 CYS A CA 1
ATOM 1632 C C . CYS A 1 197 ? 5.913 10.090 11.477 1.00 87.94 197 CYS A C 1
ATOM 1634 O O . CYS A 1 197 ? 5.841 9.266 12.396 1.00 87.94 197 CYS A O 1
ATOM 1636 N N . GLU A 1 198 ? 4.831 10.698 10.982 1.00 92.38 198 GLU A N 1
ATOM 1637 C CA . GLU A 1 198 ? 3.462 10.495 11.477 1.00 92.38 198 GLU A CA 1
ATOM 1638 C C . GLU A 1 198 ? 3.050 9.018 11.416 1.00 92.38 198 GLU A C 1
ATOM 1640 O O . GLU A 1 198 ? 2.425 8.496 12.339 1.00 92.38 198 GLU A O 1
ATOM 1645 N N . GLU A 1 199 ? 3.460 8.300 10.370 1.00 95.44 199 GLU A N 1
ATOM 1646 C CA . GLU A 1 199 ? 3.179 6.879 10.218 1.00 95.44 199 GLU A CA 1
ATOM 1647 C C . GLU A 1 199 ? 3.760 6.037 11.354 1.00 95.44 199 GLU A C 1
ATOM 1649 O O . GLU A 1 199 ? 3.091 5.133 11.860 1.00 95.44 199 GLU A O 1
ATOM 1654 N N . VAL A 1 200 ? 4.992 6.334 11.776 1.00 93.25 200 VAL A N 1
ATOM 1655 C CA . VAL A 1 200 ? 5.624 5.660 12.913 1.00 93.25 200 VAL A CA 1
ATOM 1656 C C . VAL A 1 200 ? 4.867 5.992 14.198 1.00 93.25 200 VAL A C 1
ATOM 1658 O O . VAL A 1 200 ? 4.584 5.081 14.978 1.00 93.25 200 VAL A O 1
ATOM 1661 N N . ALA A 1 201 ? 4.481 7.255 14.402 1.00 92.06 201 ALA A N 1
ATOM 1662 C CA . ALA A 1 201 ? 3.696 7.669 15.564 1.00 92.06 201 ALA A CA 1
ATOM 1663 C C . ALA A 1 201 ? 2.352 6.916 15.660 1.00 92.06 201 ALA A C 1
ATOM 1665 O O . ALA A 1 201 ? 2.020 6.391 16.723 1.00 92.06 201 ALA A O 1
ATOM 1666 N N . LEU A 1 202 ? 1.631 6.762 14.545 1.00 95.50 202 LEU A N 1
ATOM 1667 C CA . LEU A 1 202 ? 0.361 6.025 14.491 1.00 95.50 202 LEU A CA 1
ATOM 1668 C C . LEU A 1 202 ? 0.522 4.528 14.805 1.00 95.50 202 LEU A C 1
ATOM 1670 O O . LEU A 1 202 ? -0.309 3.941 15.502 1.00 95.50 202 LEU A O 1
ATOM 1674 N N . LEU A 1 203 ? 1.586 3.884 14.307 1.00 96.00 203 LEU A N 1
ATOM 1675 C CA . LEU A 1 203 ? 1.862 2.477 14.630 1.00 96.00 203 LEU A CA 1
ATOM 1676 C C . LEU A 1 203 ? 2.216 2.295 16.111 1.00 96.00 203 LEU A C 1
ATOM 1678 O O . LEU A 1 203 ? 1.804 1.308 16.725 1.00 96.00 203 LEU A O 1
ATOM 1682 N N . ARG A 1 204 ? 2.947 3.253 16.691 1.00 91.94 204 ARG A N 1
ATOM 1683 C CA . ARG A 1 204 ? 3.283 3.261 18.120 1.00 91.94 204 ARG A CA 1
ATOM 1684 C C . ARG A 1 204 ? 2.032 3.387 18.980 1.00 91.94 204 ARG A C 1
ATOM 1686 O O . ARG A 1 204 ? 1.846 2.564 19.871 1.00 91.94 204 ARG A O 1
ATOM 1693 N N . GLU A 1 205 ? 1.154 4.339 18.674 1.00 93.69 205 GLU A N 1
ATOM 1694 C CA . GLU A 1 205 ? -0.109 4.530 19.397 1.00 93.69 205 GLU A CA 1
ATOM 1695 C C . GLU A 1 205 ? -0.941 3.238 19.417 1.00 93.69 205 GLU A C 1
ATOM 1697 O O . GLU A 1 205 ? -1.348 2.770 20.484 1.00 93.69 205 GLU A O 1
ATOM 1702 N N . MET A 1 206 ? -1.097 2.585 18.260 1.00 95.25 206 MET A N 1
ATOM 1703 C CA . MET A 1 206 ? -1.820 1.314 18.163 1.00 95.25 206 MET A CA 1
ATOM 1704 C C . MET A 1 206 ? -1.173 0.204 19.009 1.00 95.25 206 MET A C 1
ATOM 1706 O O . MET A 1 206 ? -1.869 -0.571 19.669 1.00 95.25 206 MET A O 1
ATOM 1710 N N . ALA A 1 207 ? 0.158 0.111 19.023 1.00 92.69 207 ALA A N 1
ATOM 1711 C CA . ALA A 1 207 ? 0.859 -0.875 19.841 1.00 92.69 207 ALA A CA 1
ATOM 1712 C C . ALA A 1 207 ? 0.684 -0.606 21.351 1.00 92.69 207 ALA A C 1
ATOM 1714 O O . ALA A 1 207 ? 0.470 -1.544 22.126 1.00 92.69 207 ALA A O 1
ATOM 1715 N N . GLU A 1 208 ? 0.682 0.661 21.782 1.00 90.81 208 GLU A N 1
ATOM 1716 C CA . GLU A 1 208 ? 0.419 1.038 23.177 1.00 90.81 208 GLU A CA 1
ATOM 1717 C C . GLU A 1 208 ? -1.011 0.700 23.610 1.00 90.81 208 GLU A C 1
ATOM 1719 O O . GLU A 1 208 ? -1.236 0.252 24.738 1.00 90.81 208 GLU A O 1
ATOM 1724 N N . GLU A 1 209 ? -1.995 0.889 22.731 1.00 92.19 209 GLU A N 1
ATOM 1725 C CA . GLU A 1 209 ? -3.377 0.468 22.972 1.00 92.19 209 GLU A CA 1
ATOM 1726 C C . GLU A 1 209 ? -3.481 -1.042 23.209 1.00 92.19 209 GLU A C 1
ATOM 1728 O O . GLU A 1 209 ? -4.086 -1.467 24.199 1.00 92.19 209 GLU A O 1
ATOM 1733 N N . ILE A 1 210 ? -2.826 -1.854 22.374 1.00 91.25 210 ILE A N 1
ATOM 1734 C CA . ILE A 1 210 ? -2.801 -3.315 22.537 1.00 91.25 210 ILE A CA 1
ATOM 1735 C C . ILE A 1 210 ? -2.127 -3.698 23.862 1.00 91.25 210 ILE A C 1
ATOM 1737 O O . ILE A 1 210 ? -2.668 -4.501 24.625 1.00 91.25 210 ILE A O 1
ATOM 1741 N N . LEU A 1 211 ? -0.983 -3.089 24.191 1.00 88.00 211 LEU A N 1
ATOM 1742 C CA . LEU A 1 211 ? -0.266 -3.343 25.447 1.00 88.00 211 LEU A CA 1
ATOM 1743 C C . LEU A 1 211 ? -1.039 -2.920 26.702 1.00 88.00 211 LEU A C 1
ATOM 1745 O O . LEU A 1 211 ? -0.756 -3.441 27.784 1.00 88.00 211 LEU A O 1
ATOM 1749 N N . ARG A 1 212 ? -1.958 -1.952 26.598 1.00 87.75 212 ARG A N 1
ATOM 1750 C CA . ARG A 1 212 ? -2.864 -1.566 27.692 1.00 87.75 212 ARG A CA 1
ATOM 1751 C C . ARG A 1 212 ? -4.031 -2.541 27.838 1.00 87.75 212 ARG A C 1
ATOM 1753 O O . ARG A 1 212 ? -4.499 -2.747 28.956 1.00 87.75 212 ARG A O 1
ATOM 1760 N N . ALA A 1 213 ? -4.484 -3.139 26.738 1.00 85.75 213 ALA A N 1
ATOM 1761 C CA . ALA A 1 213 ? -5.609 -4.070 26.719 1.00 85.75 213 ALA A CA 1
ATOM 1762 C C . ALA A 1 213 ? -5.249 -5.499 27.174 1.00 85.75 213 ALA A C 1
ATOM 1764 O O . ALA A 1 213 ? -6.136 -6.241 27.600 1.00 85.75 213 ALA A O 1
ATOM 1765 N N . VAL A 1 214 ? -3.974 -5.900 27.101 1.00 78.69 214 VAL A N 1
ATOM 1766 C CA . VAL A 1 214 ? -3.519 -7.262 27.438 1.00 78.69 214 VAL A CA 1
ATOM 1767 C C . VAL A 1 214 ? -2.794 -7.294 28.800 1.00 78.69 214 VAL A C 1
ATOM 1769 O O . VAL A 1 214 ? -1.997 -6.398 29.085 1.00 78.69 214 VAL A O 1
ATOM 1772 N N . PRO A 1 215 ? -3.027 -8.309 29.664 1.00 70.56 215 PRO A N 1
ATOM 1773 C CA . PRO A 1 215 ? -2.295 -8.473 30.927 1.00 70.56 215 PRO A CA 1
ATOM 1774 C C . PRO A 1 215 ? -0.770 -8.547 30.727 1.00 70.56 215 PRO A C 1
ATOM 1776 O O . PRO A 1 215 ? -0.305 -9.045 29.70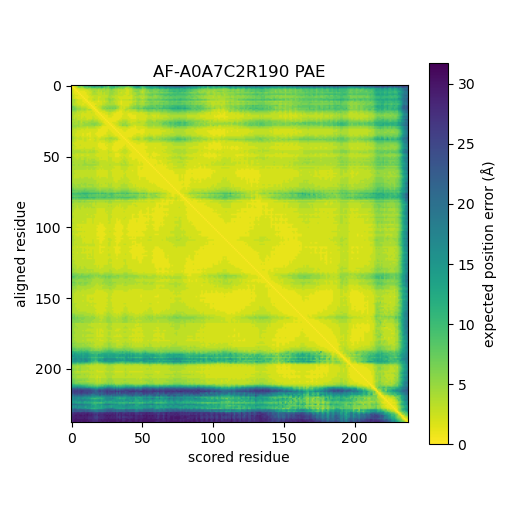9 1.00 70.56 215 PRO A O 1
ATOM 1779 N N . GLN A 1 216 ? 0.018 -8.089 31.709 1.00 63.31 216 GLN A N 1
ATOM 1780 C CA . GLN A 1 216 ? 1.474 -7.907 31.552 1.00 63.31 216 GLN A CA 1
ATOM 1781 C C . GLN A 1 216 ? 2.289 -9.199 31.348 1.00 63.31 216 GLN A C 1
ATOM 1783 O O . GLN A 1 216 ? 3.352 -9.151 30.734 1.00 63.31 216 GLN A O 1
ATOM 1788 N N . ASP A 1 217 ? 1.818 -10.336 31.860 1.00 60.47 217 ASP A N 1
ATOM 1789 C CA . ASP A 1 217 ? 2.672 -11.503 32.134 1.00 60.47 217 ASP A CA 1
ATOM 1790 C C . ASP A 1 217 ? 3.240 -12.245 30.891 1.00 60.47 217 ASP A C 1
ATOM 1792 O O . ASP A 1 217 ? 4.359 -12.743 30.972 1.00 60.47 217 ASP A O 1
ATOM 1796 N N . PRO A 1 218 ? 2.588 -12.285 29.705 1.00 63.12 218 PRO A N 1
ATOM 1797 C CA . PRO A 1 218 ? 3.188 -12.887 28.507 1.00 63.12 218 PRO A CA 1
ATOM 1798 C C . PRO A 1 218 ? 3.842 -11.889 27.529 1.00 63.12 218 PRO A C 1
ATOM 1800 O O . PRO A 1 218 ? 4.459 -12.328 26.563 1.00 63.12 218 PRO A O 1
ATOM 1803 N N . LEU A 1 219 ? 3.715 -10.567 27.728 1.00 70.62 219 LEU A N 1
ATOM 1804 C CA . LEU A 1 219 ? 4.144 -9.546 26.747 1.00 70.62 219 LEU A CA 1
ATOM 1805 C C . LEU A 1 219 ? 5.318 -8.666 27.207 1.00 70.62 219 LEU A C 1
ATOM 1807 O O . LEU A 1 219 ? 5.670 -7.712 26.515 1.00 70.62 219 LEU A O 1
ATOM 1811 N N . GLY A 1 220 ? 5.935 -8.969 28.353 1.00 72.38 220 GLY A N 1
ATOM 1812 C CA . GLY A 1 220 ? 7.073 -8.212 28.892 1.00 72.38 220 GLY A CA 1
ATOM 1813 C C . GLY A 1 220 ? 8.201 -7.957 27.875 1.00 72.38 220 GLY A C 1
ATOM 1814 O O . GLY A 1 220 ? 8.520 -6.793 27.639 1.00 72.38 220 GLY A O 1
ATOM 1815 N N . PRO A 1 221 ? 8.743 -8.993 27.202 1.00 78.38 221 PRO A N 1
ATOM 1816 C CA . PRO A 1 221 ? 9.810 -8.818 26.213 1.00 78.38 221 PRO A CA 1
ATOM 1817 C C . PRO A 1 221 ? 9.402 -7.948 25.019 1.00 78.38 221 PRO A C 1
ATOM 1819 O O . PRO A 1 221 ? 10.157 -7.068 24.622 1.00 78.38 221 PRO A O 1
ATOM 1822 N N . LEU A 1 222 ? 8.185 -8.135 24.492 1.00 76.00 222 LEU A N 1
ATOM 1823 C CA . LEU A 1 222 ? 7.660 -7.332 23.379 1.00 76.00 222 LEU A CA 1
ATOM 1824 C C . LEU A 1 222 ? 7.445 -5.872 23.780 1.00 76.00 222 LEU A C 1
ATOM 1826 O O . LEU A 1 222 ? 7.614 -4.971 22.966 1.00 76.00 222 LEU A O 1
ATOM 1830 N N . ARG A 1 223 ? 7.104 -5.613 25.045 1.00 74.12 223 ARG A N 1
ATOM 1831 C CA . ARG A 1 223 ? 7.022 -4.251 25.575 1.00 74.12 223 ARG A CA 1
ATOM 1832 C C . ARG A 1 223 ? 8.400 -3.586 25.618 1.00 74.12 223 ARG A C 1
ATOM 1834 O O . ARG A 1 223 ? 8.492 -2.399 25.320 1.00 74.12 223 ARG A O 1
ATOM 1841 N N . ASP A 1 224 ? 9.450 -4.318 25.977 1.00 79.00 224 ASP A N 1
ATOM 1842 C CA . ASP A 1 224 ? 10.817 -3.787 25.983 1.00 79.00 224 ASP A CA 1
ATOM 1843 C C . ASP A 1 224 ? 11.372 -3.613 24.563 1.00 79.00 224 ASP A C 1
ATOM 1845 O O . ASP A 1 224 ? 12.013 -2.605 24.278 1.00 79.00 224 ASP A O 1
ATOM 1849 N N . GLU A 1 225 ? 11.059 -4.527 23.644 1.00 80.06 225 GLU A N 1
ATOM 1850 C CA . GLU A 1 225 ? 11.408 -4.401 22.227 1.00 80.06 225 GLU A CA 1
ATOM 1851 C C . GLU A 1 225 ? 10.681 -3.229 21.566 1.00 80.06 225 GLU A C 1
ATOM 1853 O O . GLU A 1 225 ? 11.301 -2.433 20.864 1.00 80.06 225 GLU A O 1
ATOM 1858 N N . MET A 1 226 ? 9.390 -3.053 21.855 1.00 76.50 226 MET A N 1
ATOM 1859 C CA . MET A 1 226 ? 8.643 -1.882 21.413 1.00 76.50 226 MET A CA 1
ATOM 1860 C C . MET A 1 226 ? 9.282 -0.606 21.959 1.00 76.50 226 MET A C 1
ATOM 1862 O O . MET A 1 226 ? 9.526 0.322 21.195 1.00 76.50 226 MET A O 1
ATOM 1866 N N . LYS A 1 227 ? 9.619 -0.564 23.255 1.00 72.75 227 LYS A N 1
ATOM 1867 C CA . LYS A 1 227 ? 10.371 0.564 23.811 1.00 72.75 227 LYS A CA 1
ATOM 1868 C C . LYS A 1 227 ? 11.697 0.765 23.096 1.00 72.75 227 LYS A C 1
ATOM 1870 O O . LYS A 1 227 ? 12.055 1.908 22.913 1.00 72.75 227 LYS A O 1
ATOM 1875 N N . ALA A 1 228 ? 12.412 -0.274 22.673 1.00 77.50 228 ALA A N 1
ATOM 1876 C CA . ALA A 1 228 ? 13.671 -0.131 21.937 1.00 77.50 228 ALA A CA 1
ATOM 1877 C C . ALA A 1 228 ? 13.470 0.399 20.503 1.00 77.50 228 ALA A C 1
ATOM 1879 O O . ALA A 1 228 ? 14.226 1.261 20.059 1.00 77.50 228 ALA A O 1
ATOM 1880 N N . ALA A 1 229 ? 12.429 -0.060 19.801 1.00 70.69 229 ALA A N 1
ATOM 1881 C CA . ALA A 1 229 ? 12.026 0.461 18.491 1.00 70.69 229 ALA A CA 1
ATOM 1882 C C . ALA A 1 229 ? 11.542 1.927 18.571 1.00 70.69 229 ALA A C 1
ATOM 1884 O O . ALA A 1 229 ? 11.641 2.690 17.604 1.00 70.69 229 ALA A O 1
ATOM 1885 N N . VAL A 1 230 ? 11.047 2.331 19.747 1.00 59.38 230 VAL A N 1
ATOM 1886 C CA . VAL A 1 230 ? 10.635 3.704 20.075 1.00 59.38 230 VAL A CA 1
ATOM 1887 C C . VAL A 1 230 ? 11.813 4.563 20.556 1.00 59.38 230 VAL A C 1
ATOM 1889 O O . VAL A 1 230 ? 11.968 5.681 20.084 1.00 59.38 230 VAL A O 1
ATOM 1892 N N . ALA A 1 231 ? 12.693 4.036 21.413 1.00 58.53 231 ALA A N 1
ATOM 1893 C CA . ALA A 1 231 ? 13.756 4.741 22.145 1.00 58.53 231 ALA A CA 1
ATOM 1894 C C . ALA A 1 231 ? 14.956 5.174 21.291 1.00 58.53 231 ALA A C 1
ATOM 1896 O O . ALA A 1 231 ? 15.973 5.618 21.823 1.00 58.53 231 ALA A O 1
ATOM 1897 N N . ARG A 1 232 ? 14.823 5.157 19.962 1.00 56.06 232 ARG A N 1
ATOM 1898 C CA . ARG A 1 232 ? 15.689 5.956 19.083 1.00 56.06 232 ARG A CA 1
ATOM 1899 C C . ARG A 1 232 ? 15.451 7.472 19.241 1.00 56.06 232 ARG A C 1
ATOM 1901 O O . ARG A 1 232 ? 15.955 8.232 18.435 1.00 56.06 232 ARG A O 1
ATOM 1908 N N . GLU A 1 233 ? 14.718 7.894 20.272 1.00 48.88 233 GLU A N 1
ATOM 1909 C CA . GLU A 1 233 ? 14.436 9.284 20.641 1.00 48.88 233 GLU A CA 1
ATOM 1910 C C . GLU A 1 233 ? 15.549 9.975 21.462 1.00 48.88 233 GLU A C 1
ATOM 1912 O O . GLU A 1 233 ? 15.504 11.192 21.582 1.00 48.88 233 GLU A O 1
ATOM 1917 N N . ASP A 1 234 ? 16.567 9.280 22.001 1.00 42.31 234 ASP A N 1
ATOM 1918 C CA . ASP A 1 234 ? 17.482 9.904 22.986 1.00 42.31 234 ASP A CA 1
ATOM 1919 C C . ASP A 1 234 ? 18.950 9.409 22.947 1.00 42.31 234 ASP A C 1
ATOM 1921 O O . ASP A 1 234 ? 19.475 8.908 23.942 1.00 42.31 234 ASP A O 1
ATOM 1925 N N . TYR A 1 235 ? 19.675 9.579 21.834 1.00 44.34 235 TYR A N 1
ATOM 1926 C CA . TYR A 1 235 ? 21.152 9.441 21.858 1.00 44.34 235 TYR A CA 1
ATOM 1927 C C . TYR A 1 235 ? 21.948 10.690 21.450 1.00 44.34 235 TYR A C 1
ATOM 1929 O O . TYR A 1 235 ? 23.171 10.667 21.548 1.00 44.34 235 TYR A O 1
ATOM 1937 N N . GLU A 1 236 ? 21.298 11.808 21.105 1.00 41.94 236 GLU A N 1
ATOM 1938 C CA . GLU A 1 236 ? 21.993 13.076 20.791 1.00 41.94 236 GLU A CA 1
ATOM 1939 C C . GLU A 1 236 ? 21.785 14.195 21.833 1.00 41.94 236 GLU A C 1
ATOM 1941 O O . GLU A 1 236 ? 22.113 15.356 21.591 1.00 41.94 236 GLU A O 1
ATOM 1946 N N . ARG A 1 237 ? 21.283 13.866 23.033 1.00 39.09 237 ARG A N 1
ATOM 1947 C CA . ARG A 1 237 ? 21.168 14.809 24.168 1.00 39.09 237 ARG A CA 1
ATOM 1948 C C . ARG A 1 237 ? 22.022 14.451 25.395 1.00 39.09 237 ARG A C 1
ATOM 1950 O O . ARG A 1 237 ? 21.695 14.880 26.503 1.00 39.09 237 ARG A O 1
ATOM 1957 N N . ALA A 1 238 ? 23.122 13.721 25.206 1.00 36.28 238 ALA A N 1
ATOM 1958 C CA . ALA A 1 238 ? 24.147 13.495 26.232 1.00 36.28 238 ALA A CA 1
ATOM 1959 C C . ALA A 1 238 ? 25.516 14.021 25.785 1.00 36.28 238 ALA A C 1
ATOM 1961 O O . ALA A 1 238 ? 25.889 13.765 24.620 1.00 36.28 238 ALA A O 1
#